Protein AF-A0A2R6Q1J1-F1 (afdb_monomer_lite)

Structure (mmCIF, N/CA/C/O backbone):
data_AF-A0A2R6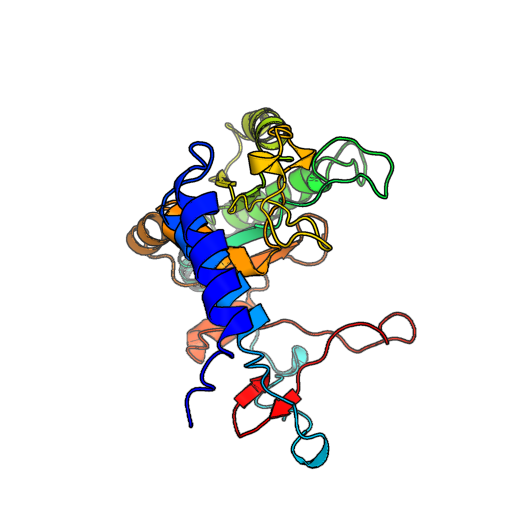Q1J1-F1
#
_entry.id   AF-A0A2R6Q1J1-F1
#
loop_
_atom_site.group_PDB
_atom_site.id
_atom_site.type_symbol
_atom_site.label_atom_id
_atom_site.label_alt_id
_atom_site.label_comp_id
_atom_site.label_asym_id
_atom_site.label_entity_id
_atom_site.label_seq_id
_atom_site.pdbx_PDB_ins_code
_atom_site.Cartn_x
_atom_site.Cartn_y
_atom_site.Cartn_z
_atom_site.occupancy
_atom_site.B_iso_or_equiv
_atom_site.auth_seq_id
_atom_site.auth_comp_id
_atom_site.auth_asym_id
_atom_site.auth_atom_id
_atom_site.pdbx_PDB_model_num
ATOM 1 N N . MET A 1 1 ? 30.140 1.312 6.174 1.00 36.66 1 MET A N 1
ATOM 2 C CA . MET A 1 1 ? 29.688 0.625 4.949 1.00 36.66 1 MET A CA 1
ATOM 3 C C . MET A 1 1 ? 30.436 1.242 3.788 1.00 36.66 1 MET A C 1
ATOM 5 O O . MET A 1 1 ? 30.362 2.454 3.634 1.00 36.66 1 MET A O 1
ATOM 9 N N . ALA A 1 2 ? 31.238 0.459 3.068 1.00 32.59 2 ALA A N 1
ATOM 10 C CA . ALA A 1 2 ? 31.857 0.932 1.836 1.00 32.59 2 ALA A CA 1
ATOM 11 C C . ALA A 1 2 ? 30.749 1.032 0.781 1.00 32.59 2 ALA A C 1
ATOM 13 O O . ALA A 1 2 ? 30.069 0.037 0.546 1.00 32.59 2 ALA A O 1
ATOM 14 N N . ALA A 1 3 ? 30.525 2.222 0.220 1.00 39.16 3 ALA A N 1
ATOM 15 C CA . ALA A 1 3 ? 29.616 2.392 -0.908 1.00 39.16 3 ALA A CA 1
ATOM 16 C C . ALA A 1 3 ? 30.144 1.533 -2.062 1.00 39.16 3 ALA A C 1
ATOM 18 O O . ALA A 1 3 ? 31.282 1.733 -2.502 1.00 39.16 3 ALA A O 1
ATOM 19 N N . ALA A 1 4 ? 29.362 0.549 -2.505 1.00 51.81 4 ALA A N 1
ATOM 20 C CA . ALA A 1 4 ? 29.745 -0.256 -3.652 1.00 51.81 4 ALA A CA 1
ATOM 21 C C . ALA A 1 4 ? 29.787 0.673 -4.870 1.00 51.81 4 ALA A C 1
ATOM 23 O O . ALA A 1 4 ? 28.796 1.300 -5.242 1.00 51.81 4 ALA A O 1
ATOM 24 N N . THR A 1 5 ? 30.972 0.836 -5.447 1.00 63.78 5 THR A N 1
ATOM 25 C CA . THR A 1 5 ? 31.167 1.696 -6.612 1.00 63.78 5 THR A CA 1
ATOM 26 C C . THR A 1 5 ? 30.608 0.955 -7.824 1.00 63.78 5 THR A C 1
ATOM 28 O O . THR A 1 5 ? 31.035 -0.166 -8.099 1.00 63.78 5 THR A O 1
ATOM 31 N N . LEU A 1 6 ? 29.629 1.547 -8.518 1.00 71.94 6 LEU A N 1
ATOM 32 C CA . LEU A 1 6 ? 29.079 0.994 -9.761 1.00 71.94 6 LEU A CA 1
ATOM 33 C C . LEU A 1 6 ? 30.220 0.639 -10.725 1.00 71.94 6 LEU A C 1
ATOM 35 O O . LEU A 1 6 ? 31.181 1.402 -10.864 1.00 71.94 6 LEU A O 1
ATOM 39 N N . SER A 1 7 ? 30.101 -0.492 -11.426 1.00 81.75 7 SER A N 1
ATOM 40 C CA . SER A 1 7 ? 31.034 -0.814 -12.508 1.00 81.75 7 SER A CA 1
ATOM 41 C C . SER A 1 7 ? 30.988 0.285 -13.580 1.00 81.75 7 SER A C 1
ATOM 43 O O . SER A 1 7 ? 29.980 0.986 -13.729 1.00 81.75 7 SER A O 1
ATOM 45 N N . THR A 1 8 ? 32.061 0.456 -14.356 1.00 80.69 8 THR A N 1
ATOM 46 C CA . THR A 1 8 ? 32.081 1.440 -15.454 1.00 80.69 8 THR A CA 1
ATOM 47 C C . THR A 1 8 ? 30.940 1.182 -16.443 1.00 80.69 8 THR A C 1
ATOM 49 O O . THR A 1 8 ? 30.232 2.108 -16.832 1.00 80.69 8 THR A O 1
ATOM 52 N N . THR A 1 9 ? 30.683 -0.089 -16.766 1.00 85.06 9 THR A N 1
ATOM 53 C CA . THR A 1 9 ? 29.590 -0.508 -17.652 1.00 85.06 9 THR A CA 1
ATOM 54 C C . THR A 1 9 ? 28.211 -0.179 -17.079 1.00 85.06 9 THR A C 1
ATOM 56 O O . THR A 1 9 ? 27.341 0.299 -17.806 1.00 85.06 9 THR A O 1
ATOM 59 N N . ASP A 1 10 ? 27.985 -0.398 -15.784 1.00 87.56 10 ASP A N 1
ATOM 60 C CA . ASP A 1 10 ? 26.683 -0.115 -15.169 1.00 87.56 10 ASP A CA 1
ATOM 61 C C . ASP A 1 10 ? 26.467 1.382 -14.926 1.00 87.56 10 ASP A C 1
ATOM 63 O O . ASP A 1 10 ? 25.344 1.869 -15.045 1.00 87.56 10 ASP A O 1
ATOM 67 N N . SER A 1 11 ? 27.543 2.138 -14.701 1.00 87.94 11 SER A N 1
ATOM 68 C CA . SER A 1 11 ? 27.508 3.604 -14.672 1.00 87.94 11 SER A CA 1
ATOM 69 C C . SER A 1 11 ? 27.088 4.182 -16.028 1.00 87.94 11 SER A C 1
ATOM 71 O O . SER A 1 11 ? 26.246 5.079 -16.093 1.00 87.94 11 SER A O 1
ATOM 73 N N . GLU A 1 12 ? 27.611 3.634 -17.131 1.00 89.88 12 GLU A N 1
ATOM 74 C CA . GLU A 1 12 ? 27.193 4.016 -18.484 1.00 89.88 12 GLU A CA 1
ATOM 75 C C . GLU A 1 12 ? 25.729 3.659 -18.764 1.00 89.88 12 GLU A C 1
ATOM 77 O O . GLU A 1 12 ? 24.994 4.481 -19.320 1.00 89.88 12 GLU A O 1
ATOM 82 N N . LYS A 1 13 ? 25.280 2.459 -18.366 1.00 90.75 13 LYS A N 1
ATOM 83 C CA . LYS A 1 13 ? 23.865 2.062 -18.476 1.00 90.75 13 LYS A CA 1
ATOM 84 C C . LYS A 1 13 ? 22.960 3.021 -17.709 1.00 90.75 13 LYS A C 1
ATOM 86 O O . LYS A 1 13 ? 21.945 3.453 -18.249 1.00 90.75 13 LYS A O 1
ATOM 91 N N . LEU A 1 14 ? 23.333 3.381 -16.480 1.00 92.69 14 LEU A N 1
ATOM 92 C CA . LEU A 1 14 ? 22.557 4.291 -15.643 1.00 92.69 14 LEU A CA 1
ATOM 93 C C . LEU A 1 14 ? 22.477 5.699 -16.250 1.00 92.69 14 LEU A C 1
ATOM 95 O O . LEU A 1 14 ? 21.396 6.279 -16.284 1.00 92.69 14 LEU A O 1
ATOM 99 N N . SER A 1 15 ? 23.578 6.224 -16.792 1.00 93.19 15 SER A N 1
ATOM 100 C CA . SER A 1 15 ? 23.602 7.532 -17.468 1.00 93.19 15 SER A CA 1
ATOM 101 C C . SER A 1 15 ? 22.713 7.563 -18.723 1.00 93.19 15 SER A C 1
ATOM 103 O O . SER A 1 15 ? 21.911 8.485 -18.924 1.00 93.19 15 SER A O 1
ATOM 105 N N . LYS A 1 16 ? 22.774 6.504 -19.544 1.00 93.50 16 LYS A N 1
ATOM 106 C CA . LYS A 1 16 ? 21.885 6.340 -20.708 1.00 93.50 16 LYS A CA 1
ATOM 107 C C . LYS A 1 16 ? 20.421 6.245 -20.283 1.00 93.50 16 LYS A C 1
ATOM 109 O O . LYS A 1 16 ? 19.567 6.896 -20.883 1.00 93.50 16 LYS A O 1
ATOM 114 N N . LEU A 1 17 ? 20.137 5.483 -19.227 1.00 94.81 17 LEU A N 1
ATOM 115 C CA . LEU A 1 17 ? 18.796 5.345 -18.672 1.00 94.81 17 LEU A CA 1
ATOM 116 C C . LEU A 1 17 ? 18.251 6.684 -18.162 1.00 94.81 17 LEU A C 1
ATOM 118 O O . LEU A 1 17 ? 17.122 7.034 -18.486 1.00 94.81 17 LEU A O 1
ATOM 122 N N . GLN A 1 18 ? 19.045 7.444 -17.405 1.00 95.12 18 GLN A N 1
ATOM 123 C CA . GLN A 1 18 ? 18.672 8.774 -16.912 1.00 95.12 18 GLN A CA 1
ATOM 124 C C . GLN A 1 18 ? 18.294 9.707 -18.063 1.00 95.12 18 GLN A C 1
ATOM 126 O O . GLN A 1 18 ? 17.248 10.353 -18.015 1.00 95.12 18 GLN A O 1
ATOM 131 N N . SER A 1 19 ? 19.102 9.714 -19.124 1.00 95.06 19 SER A N 1
ATOM 132 C CA . SER A 1 19 ? 18.839 10.510 -20.326 1.00 95.06 19 SER A CA 1
ATOM 133 C C . SER A 1 19 ? 17.540 10.084 -21.024 1.00 95.06 19 SER A C 1
ATOM 135 O O . SER A 1 19 ? 16.737 10.932 -21.408 1.00 95.06 19 SER A O 1
ATOM 137 N N . ALA A 1 20 ? 17.291 8.776 -21.144 1.00 94.75 20 ALA A N 1
ATOM 138 C CA . ALA A 1 20 ? 16.068 8.246 -21.747 1.00 94.75 20 ALA A CA 1
ATOM 139 C C . ALA A 1 20 ? 14.814 8.583 -20.918 1.00 94.75 20 ALA A C 1
ATOM 141 O O . ALA A 1 20 ? 13.805 9.030 -21.461 1.00 94.75 20 ALA A O 1
ATOM 142 N N . VAL A 1 21 ? 14.890 8.414 -19.595 1.00 95.69 21 VAL A N 1
ATOM 143 C CA . VAL A 1 21 ? 13.793 8.685 -18.652 1.00 95.69 21 VAL A CA 1
ATOM 144 C C . VAL A 1 21 ? 13.479 10.180 -18.568 1.00 95.69 21 VAL A C 1
ATOM 146 O O . VAL A 1 21 ? 12.311 10.548 -18.454 1.00 95.69 21 VAL A O 1
ATOM 149 N N . ALA A 1 22 ? 14.484 11.054 -18.688 1.00 94.75 22 ALA A N 1
ATOM 150 C CA . ALA A 1 22 ? 14.277 12.502 -18.733 1.00 94.75 22 ALA A CA 1
ATOM 151 C C . ALA A 1 22 ? 13.348 12.922 -19.887 1.00 94.75 22 ALA A C 1
ATOM 153 O O . ALA A 1 22 ? 12.532 13.831 -19.712 1.00 94.75 22 ALA A O 1
ATOM 154 N N . GLY A 1 23 ? 13.425 12.216 -21.022 1.00 93.62 23 GLY A N 1
ATOM 155 C CA . GLY A 1 23 ? 12.585 12.436 -22.201 1.00 93.62 23 GLY A CA 1
ATOM 156 C C . GLY A 1 23 ? 11.146 11.911 -22.096 1.00 93.62 23 GLY A C 1
ATOM 157 O O . GLY A 1 23 ? 10.343 12.192 -22.983 1.00 93.62 23 GLY A O 1
ATOM 158 N N . LEU A 1 24 ? 10.788 11.168 -21.041 1.00 94.12 24 LEU A N 1
ATOM 159 C CA . LEU A 1 24 ? 9.429 10.652 -20.846 1.00 94.12 24 LEU A CA 1
ATOM 160 C C . LEU A 1 24 ? 8.530 11.728 -20.222 1.00 94.12 24 LEU A C 1
ATOM 162 O O . LEU A 1 24 ? 8.605 11.998 -19.025 1.00 94.12 24 LEU A O 1
ATOM 166 N N . SER A 1 25 ? 7.664 12.344 -21.027 1.00 93.38 25 SER A N 1
ATOM 167 C CA . SER A 1 25 ? 6.737 13.397 -20.582 1.00 93.38 25 SER A CA 1
ATOM 168 C C . SER A 1 25 ? 5.488 12.872 -19.864 1.00 93.38 25 SER A C 1
ATOM 170 O O . SER A 1 25 ? 4.767 13.650 -19.249 1.00 93.38 25 SER A O 1
ATOM 172 N N . GLN A 1 26 ? 5.225 11.564 -19.928 1.00 93.38 26 GLN A N 1
ATOM 173 C CA . GLN A 1 26 ? 4.046 10.919 -19.338 1.00 93.38 26 GLN A CA 1
ATOM 174 C C . GLN A 1 26 ? 4.157 10.693 -17.825 1.00 93.38 26 GLN A C 1
ATOM 176 O O . GLN A 1 26 ? 3.173 10.298 -17.205 1.00 93.38 26 GLN A O 1
ATOM 181 N N . ILE A 1 27 ? 5.344 10.893 -17.248 1.00 94.94 27 ILE A N 1
ATOM 182 C CA . ILE A 1 27 ? 5.623 10.683 -15.827 1.00 94.94 27 ILE A CA 1
ATOM 183 C C . ILE A 1 27 ? 6.204 11.952 -15.206 1.00 94.94 27 ILE A C 1
ATOM 185 O O . ILE A 1 27 ? 6.935 12.710 -15.848 1.00 94.94 27 ILE A O 1
ATOM 189 N N . SER A 1 28 ? 5.873 12.175 -13.942 1.00 95.50 28 SER A N 1
ATOM 190 C CA . SER A 1 28 ? 6.350 13.294 -13.134 1.00 95.50 28 SER A CA 1
ATOM 191 C C . SER A 1 28 ? 7.839 13.182 -12.801 1.00 95.50 28 SER A C 1
ATOM 193 O O . SER A 1 28 ? 8.434 12.104 -12.839 1.00 95.50 28 SER A O 1
ATOM 195 N N . ASP A 1 29 ? 8.450 14.292 -12.386 1.00 96.00 29 ASP A N 1
ATOM 196 C CA . ASP A 1 29 ? 9.860 14.299 -11.973 1.00 96.00 29 ASP A CA 1
ATOM 197 C C . ASP A 1 29 ? 10.122 13.431 -10.731 1.00 96.00 29 ASP A C 1
ATOM 199 O O . ASP A 1 29 ? 11.191 12.825 -10.603 1.00 96.00 29 ASP A O 1
ATOM 203 N N . ASN A 1 30 ? 9.121 13.290 -9.855 1.00 95.25 30 ASN A N 1
ATOM 204 C CA . ASN A 1 30 ? 9.166 12.364 -8.724 1.00 95.25 30 ASN A CA 1
ATOM 205 C C . ASN A 1 30 ? 9.224 10.905 -9.197 1.00 95.25 30 ASN A C 1
ATOM 207 O O . ASN A 1 30 ? 10.016 10.120 -8.676 1.00 95.25 30 ASN A O 1
ATOM 211 N N . GLU A 1 31 ? 8.426 10.542 -10.204 1.00 96.88 31 GLU A N 1
ATOM 212 C CA . GLU A 1 31 ? 8.424 9.192 -10.777 1.00 96.88 31 GLU A CA 1
ATOM 213 C C . GLU A 1 31 ? 9.719 8.895 -11.533 1.00 96.88 31 GLU A C 1
ATOM 215 O O . GLU A 1 31 ? 10.295 7.824 -11.348 1.00 96.88 31 GLU A O 1
ATOM 220 N N . LYS A 1 32 ? 10.233 9.860 -12.311 1.00 97.31 32 LYS A N 1
ATOM 221 C CA . LYS A 1 32 ? 11.542 9.754 -12.976 1.00 97.31 32 LYS A CA 1
ATOM 222 C C . LYS A 1 32 ? 12.650 9.479 -11.963 1.00 97.31 32 LYS A C 1
ATOM 224 O O . LYS A 1 32 ? 13.418 8.531 -12.124 1.00 97.31 32 LYS A O 1
ATOM 229 N N . SER A 1 33 ? 12.699 10.277 -10.898 1.00 96.06 33 SER A N 1
ATOM 230 C CA . SER A 1 33 ? 13.710 10.158 -9.843 1.00 96.06 33 SER A CA 1
ATOM 231 C C . SER A 1 33 ? 13.589 8.832 -9.091 1.00 96.06 33 SER A C 1
ATOM 233 O O . SER A 1 33 ? 14.585 8.139 -8.886 1.00 96.06 33 SER A O 1
ATOM 235 N N . GLY A 1 34 ? 12.369 8.438 -8.716 1.00 95.88 34 GLY A N 1
ATOM 236 C CA . GLY A 1 34 ? 12.112 7.175 -8.025 1.00 95.88 34 GLY A CA 1
ATOM 237 C C . GLY A 1 34 ? 12.492 5.952 -8.863 1.00 95.88 34 GLY A C 1
ATOM 238 O O . GLY A 1 34 ? 13.155 5.043 -8.359 1.00 95.88 34 GLY A O 1
ATOM 239 N N . PHE A 1 35 ? 12.167 5.965 -10.158 1.00 97.06 35 PHE A N 1
ATOM 240 C CA . PHE A 1 35 ? 12.529 4.897 -11.084 1.00 97.06 35 PHE A CA 1
ATOM 241 C C . PHE A 1 35 ? 14.046 4.788 -11.277 1.00 97.06 35 PHE A C 1
ATOM 243 O O . PHE A 1 35 ? 14.604 3.699 -11.147 1.00 97.06 35 PHE A O 1
ATOM 250 N N . VAL A 1 36 ? 14.737 5.908 -11.516 1.00 96.25 36 VAL A N 1
ATOM 251 C CA . VAL A 1 36 ? 16.205 5.926 -11.639 1.00 96.25 36 VAL A CA 1
ATOM 252 C C . VAL A 1 36 ? 16.866 5.414 -10.359 1.00 96.25 36 VAL A C 1
ATOM 254 O O . VAL A 1 36 ? 17.783 4.601 -10.439 1.00 96.25 36 VAL A O 1
ATOM 257 N N . ASN A 1 37 ? 16.379 5.813 -9.181 1.00 94.12 37 ASN A N 1
ATOM 258 C CA . ASN A 1 37 ? 16.896 5.325 -7.900 1.00 94.12 37 ASN A CA 1
ATOM 259 C C . ASN A 1 37 ? 16.686 3.815 -7.725 1.00 94.12 37 ASN A C 1
ATOM 261 O O . ASN A 1 37 ? 17.576 3.113 -7.241 1.00 94.12 37 ASN A O 1
ATOM 265 N N . LEU A 1 38 ? 15.525 3.292 -8.133 1.00 94.31 38 LEU A N 1
ATOM 266 C CA . LEU A 1 38 ? 15.251 1.857 -8.108 1.00 94.31 38 LEU A CA 1
ATOM 267 C C . LEU A 1 38 ? 16.235 1.092 -9.000 1.00 94.31 38 LEU A C 1
ATOM 269 O O . LEU A 1 38 ? 16.840 0.121 -8.546 1.00 94.31 38 LEU A O 1
ATOM 273 N N . VAL A 1 39 ? 16.436 1.553 -10.235 1.00 94.19 39 VAL A N 1
ATOM 274 C CA . VAL A 1 39 ? 17.343 0.897 -11.183 1.00 94.19 39 VAL A CA 1
ATOM 275 C C . VAL A 1 39 ? 18.807 1.057 -10.771 1.00 94.19 39 VAL A C 1
ATOM 277 O O . VAL A 1 39 ? 19.588 0.122 -10.918 1.00 94.19 39 VAL A O 1
ATOM 280 N N . SER A 1 40 ? 19.180 2.188 -10.170 1.00 92.75 40 SER A N 1
ATOM 281 C CA . SER A 1 40 ? 20.515 2.387 -9.602 1.00 92.75 40 SER A CA 1
ATOM 282 C C . SER A 1 40 ? 20.824 1.361 -8.512 1.00 92.75 40 SER A C 1
ATOM 284 O O . SER A 1 40 ? 21.921 0.814 -8.510 1.00 92.75 40 SER A O 1
ATOM 286 N N . ARG A 1 41 ? 19.872 1.067 -7.612 1.00 91.12 41 ARG A N 1
ATOM 287 C CA . ARG A 1 41 ? 20.041 0.022 -6.583 1.00 91.12 41 ARG A CA 1
ATOM 288 C C . ARG A 1 41 ? 20.083 -1.385 -7.173 1.00 91.12 41 ARG A C 1
ATOM 290 O O . ARG A 1 41 ? 20.811 -2.237 -6.680 1.00 91.12 41 ARG A O 1
ATOM 297 N N . TYR A 1 42 ? 19.310 -1.626 -8.231 1.00 91.19 42 TYR A N 1
ATOM 298 C CA . TYR A 1 42 ? 19.368 -2.886 -8.970 1.00 91.19 42 TYR A CA 1
ATOM 299 C C . TYR A 1 42 ? 20.756 -3.110 -9.591 1.00 91.19 42 TYR A C 1
ATOM 301 O O . TYR A 1 42 ? 21.315 -4.194 -9.459 1.00 91.19 42 TYR A O 1
ATOM 309 N N . LEU A 1 43 ? 21.328 -2.078 -10.221 1.00 90.81 43 LEU A N 1
ATOM 310 C CA . LEU A 1 43 ? 22.647 -2.138 -10.855 1.00 90.81 43 LEU A CA 1
ATOM 311 C C . LEU A 1 43 ? 23.804 -2.163 -9.854 1.00 90.81 43 LEU A C 1
ATOM 313 O O . LEU A 1 43 ? 24.794 -2.843 -10.100 1.00 90.81 43 LEU A O 1
ATOM 317 N N . SER A 1 44 ? 23.704 -1.431 -8.739 1.00 86.50 44 SER A N 1
ATOM 318 C CA . SER A 1 44 ? 24.763 -1.423 -7.724 1.00 86.50 44 SER A CA 1
ATOM 319 C C . SER A 1 44 ? 24.926 -2.780 -7.049 1.00 86.50 44 SER A C 1
ATOM 321 O O . SER A 1 44 ? 25.975 -3.048 -6.468 1.00 86.50 44 SER A O 1
ATOM 323 N N . GLY A 1 45 ? 23.893 -3.628 -7.103 1.00 74.06 45 GLY A N 1
ATOM 324 C CA . GLY A 1 45 ? 23.902 -4.910 -6.417 1.00 74.06 45 GLY A CA 1
ATOM 325 C C . GLY A 1 45 ? 24.034 -4.753 -4.904 1.00 74.06 45 GLY A C 1
ATOM 326 O O . GLY A 1 45 ? 24.447 -5.705 -4.248 1.00 74.06 45 GLY A O 1
ATOM 327 N N . GLU A 1 46 ? 23.687 -3.582 -4.340 1.00 64.56 46 GLU A N 1
ATOM 328 C CA . GLU A 1 46 ? 23.568 -3.358 -2.893 1.00 64.56 46 GLU A CA 1
ATOM 329 C C . GLU A 1 46 ? 22.352 -4.129 -2.353 1.00 64.56 46 GLU A C 1
ATOM 331 O O . GLU A 1 46 ? 21.374 -3.575 -1.852 1.00 64.56 46 GLU A O 1
ATOM 336 N N . ALA A 1 47 ? 22.391 -5.449 -2.493 1.00 63.81 47 ALA A N 1
ATOM 337 C CA . ALA A 1 47 ? 21.552 -6.347 -1.747 1.00 63.81 47 ALA A CA 1
ATOM 338 C C . ALA A 1 47 ? 22.169 -6.472 -0.356 1.00 63.81 47 ALA A C 1
ATOM 340 O O . ALA A 1 47 ? 23.353 -6.784 -0.200 1.00 63.81 47 ALA A O 1
ATOM 341 N N . GLN A 1 48 ? 21.353 -6.273 0.675 1.00 68.25 48 GLN A N 1
ATOM 342 C CA . GLN A 1 48 ? 21.686 -6.830 1.973 1.00 68.25 48 GLN A CA 1
ATOM 343 C C . GLN A 1 48 ? 21.688 -8.352 1.809 1.00 68.25 48 GLN A C 1
ATOM 345 O O . GLN A 1 48 ? 20.640 -8.994 1.789 1.00 68.25 48 GLN A O 1
ATOM 350 N N . HIS A 1 49 ? 22.873 -8.928 1.620 1.00 82.00 49 HIS A N 1
ATOM 351 C CA . HIS A 1 49 ? 23.030 -10.369 1.658 1.00 82.00 49 HIS A CA 1
ATOM 352 C C . HIS A 1 49 ? 22.796 -10.818 3.097 1.00 82.00 49 HIS A C 1
ATOM 354 O O . HIS A 1 49 ? 23.544 -10.460 4.008 1.00 82.00 49 HIS A O 1
ATOM 360 N N . VAL A 1 50 ? 21.714 -11.564 3.295 1.00 86.06 50 VAL A N 1
ATOM 361 C CA . VAL A 1 50 ? 21.368 -12.126 4.596 1.00 86.06 50 VAL A CA 1
ATOM 362 C C . VAL A 1 50 ? 22.324 -13.283 4.876 1.00 86.06 50 VAL A C 1
ATOM 364 O O . VAL A 1 50 ? 22.297 -14.305 4.191 1.00 86.06 50 VAL A O 1
ATOM 367 N N . ASP A 1 51 ? 23.181 -13.119 5.880 1.00 90.75 51 ASP A N 1
ATOM 368 C CA . ASP A 1 51 ? 24.005 -14.197 6.415 1.00 90.75 51 ASP A CA 1
ATOM 369 C C . ASP A 1 51 ? 23.117 -15.136 7.231 1.00 90.75 51 ASP A C 1
ATOM 371 O O . ASP A 1 51 ? 22.645 -14.792 8.317 1.00 90.75 51 ASP A O 1
ATOM 375 N N . TRP A 1 52 ? 22.895 -16.337 6.702 1.00 92.50 52 TRP A N 1
ATOM 376 C CA . TRP A 1 52 ? 22.016 -17.334 7.303 1.00 92.50 52 TRP A CA 1
ATOM 377 C C . TRP A 1 52 ? 22.329 -17.600 8.782 1.00 92.50 52 TRP A C 1
ATOM 379 O O . TRP A 1 52 ? 21.417 -17.783 9.586 1.00 92.50 52 TRP A O 1
ATOM 389 N N . ASN A 1 53 ? 23.607 -17.554 9.169 1.00 95.06 53 ASN A N 1
ATOM 390 C CA . ASN A 1 53 ? 24.035 -17.858 10.535 1.00 95.06 53 ASN A CA 1
ATOM 391 C C . ASN A 1 53 ? 23.671 -16.762 11.547 1.00 95.06 53 ASN A C 1
ATOM 393 O O . ASN A 1 53 ? 23.706 -17.003 12.753 1.00 95.06 53 ASN A O 1
ATOM 397 N N . LYS A 1 54 ? 23.332 -15.558 11.075 1.00 93.88 54 LYS A N 1
ATOM 398 C CA . LYS A 1 54 ? 22.908 -14.433 11.921 1.00 93.88 54 LYS A CA 1
ATOM 399 C C . LYS A 1 54 ? 21.392 -14.352 12.101 1.00 93.88 54 LYS A C 1
ATOM 401 O O . LYS A 1 54 ? 20.929 -13.512 12.872 1.00 93.88 54 LYS A O 1
ATOM 406 N N . ILE A 1 55 ? 20.624 -15.183 11.395 1.00 94.12 55 ILE A N 1
ATOM 407 C CA . ILE A 1 55 ? 19.164 -15.199 11.487 1.00 94.12 55 ILE A CA 1
ATOM 408 C C . ILE A 1 55 ? 18.747 -15.750 12.851 1.00 94.12 55 ILE A C 1
ATOM 410 O O . ILE A 1 55 ? 19.185 -16.820 13.272 1.00 94.12 55 ILE A O 1
ATOM 414 N N . GLN A 1 56 ? 17.855 -15.031 13.528 1.00 94.62 56 GLN A N 1
ATOM 415 C CA . GLN A 1 56 ? 17.264 -15.457 14.791 1.00 94.62 56 GLN A CA 1
ATOM 416 C C . GLN A 1 56 ? 15.738 -15.390 14.724 1.00 94.62 56 GLN A C 1
ATOM 418 O O . GLN A 1 56 ? 15.160 -14.563 14.017 1.00 94.62 56 GLN A O 1
ATOM 423 N N . THR A 1 57 ? 15.075 -16.257 15.491 1.00 94.00 57 THR A N 1
ATOM 424 C CA . THR A 1 57 ? 13.620 -16.172 15.671 1.00 94.00 57 THR A CA 1
ATOM 425 C C . THR A 1 57 ? 13.294 -14.923 16.498 1.00 94.00 57 THR A C 1
ATOM 427 O O . THR A 1 57 ? 13.923 -14.717 17.542 1.00 94.00 57 THR A O 1
ATOM 430 N N . PRO A 1 58 ? 12.351 -14.068 16.061 1.00 93.75 58 PRO A N 1
ATOM 431 C CA . PRO A 1 58 ? 11.892 -12.946 16.867 1.00 93.75 58 PRO A CA 1
ATOM 432 C C . PRO A 1 58 ? 11.345 -13.408 18.217 1.00 93.75 58 PRO A C 1
ATOM 434 O O . PRO A 1 58 ? 10.719 -14.457 18.320 1.00 93.75 58 PRO A O 1
ATOM 437 N N . THR A 1 59 ? 11.577 -12.617 19.260 1.00 93.69 59 THR A N 1
ATOM 438 C CA . THR A 1 59 ? 11.009 -12.900 20.588 1.00 93.69 59 THR A CA 1
ATOM 439 C C . THR A 1 59 ? 9.541 -12.481 20.657 1.00 93.69 59 THR A C 1
ATOM 441 O O . THR A 1 59 ? 9.123 -11.600 19.907 1.00 93.69 59 THR A O 1
ATOM 444 N N . ASP A 1 60 ? 8.803 -12.981 21.647 1.00 92.38 60 ASP A N 1
ATOM 445 C CA . ASP A 1 60 ? 7.411 -12.579 21.925 1.00 92.38 60 ASP A CA 1
ATOM 446 C C . ASP A 1 60 ? 7.255 -11.097 22.317 1.00 92.38 60 ASP A C 1
ATOM 448 O O . ASP A 1 60 ? 6.148 -10.580 22.419 1.00 92.38 60 ASP A O 1
ATOM 452 N N . LYS A 1 61 ? 8.362 -10.379 22.549 1.00 89.69 61 LYS A N 1
ATOM 453 C CA . LYS A 1 61 ? 8.357 -8.916 22.729 1.00 89.69 61 LYS A CA 1
ATOM 454 C C . LYS A 1 61 ? 8.373 -8.160 21.402 1.00 89.69 61 LYS A C 1
ATOM 456 O O . LYS A 1 61 ? 8.044 -6.981 21.365 1.00 89.69 61 LYS A O 1
ATOM 461 N N . VAL A 1 62 ? 8.833 -8.824 20.348 1.00 91.44 62 VAL A N 1
ATOM 462 C CA . VAL A 1 62 ? 9.004 -8.281 19.001 1.00 91.44 62 VAL A CA 1
ATOM 463 C C . VAL A 1 62 ? 7.830 -8.703 18.123 1.00 91.44 62 VAL A C 1
ATOM 465 O O . VAL A 1 62 ? 7.198 -7.860 17.498 1.00 91.44 62 VAL A O 1
ATOM 468 N N . VAL A 1 63 ? 7.511 -9.999 18.118 1.00 94.88 63 VAL A N 1
ATOM 469 C CA . VAL A 1 63 ? 6.300 -10.551 17.506 1.00 94.88 63 VAL A CA 1
ATOM 470 C C . VAL A 1 63 ? 5.349 -10.892 18.643 1.00 94.88 63 VAL A C 1
ATOM 472 O O . VAL A 1 63 ? 5.385 -11.982 19.203 1.00 94.88 63 VAL A O 1
ATOM 475 N N . VAL A 1 64 ? 4.557 -9.900 19.040 1.00 96.50 64 VAL A N 1
ATOM 476 C CA . VAL A 1 64 ? 3.698 -9.985 20.224 1.00 96.50 64 VAL A CA 1
ATOM 477 C C . VAL A 1 64 ? 2.485 -10.877 19.937 1.00 96.50 64 VAL A C 1
ATOM 479 O O . VAL A 1 64 ? 1.736 -10.582 19.002 1.00 96.50 64 VAL A O 1
ATOM 482 N N . PRO A 1 65 ? 2.234 -11.938 20.730 1.00 97.25 65 PRO A N 1
ATOM 483 C CA . PRO A 1 65 ? 1.040 -12.761 20.570 1.00 97.25 65 PRO A CA 1
ATOM 484 C C . PRO A 1 65 ? -0.239 -11.947 20.784 1.00 97.25 65 PRO A C 1
ATOM 486 O O . PRO A 1 65 ? -0.381 -11.271 21.805 1.00 97.25 65 PRO A O 1
ATOM 489 N N . TYR A 1 66 ? -1.202 -12.052 19.867 1.00 97.06 66 TYR A N 1
ATOM 490 C CA . TYR A 1 66 ? -2.449 -11.277 19.913 1.00 97.06 66 TYR A CA 1
ATOM 491 C C . TYR A 1 66 ? -3.244 -11.453 21.223 1.00 97.06 66 TYR A C 1
ATOM 493 O O . TYR A 1 66 ? -3.796 -10.493 21.771 1.00 97.06 66 TYR A O 1
ATOM 501 N N . ASP A 1 67 ? -3.260 -12.668 21.768 1.00 95.81 67 ASP A N 1
ATOM 502 C CA . ASP A 1 67 ? -3.977 -12.990 23.007 1.00 95.81 67 ASP A CA 1
ATOM 503 C C . ASP A 1 67 ? -3.376 -12.295 24.236 1.00 95.81 67 ASP A C 1
ATOM 505 O O . ASP A 1 67 ? -4.073 -12.074 25.223 1.00 95.81 67 ASP A O 1
ATOM 509 N N . SER A 1 68 ? -2.107 -11.878 24.158 1.00 95.62 68 SER A N 1
ATOM 510 C CA . SER A 1 68 ? -1.433 -11.117 25.216 1.00 95.62 68 SER A CA 1
ATOM 511 C C . SER A 1 68 ? -1.735 -9.614 25.176 1.00 95.62 68 SER A C 1
ATOM 513 O O . SER A 1 68 ? -1.402 -8.888 26.117 1.00 95.62 68 SER A O 1
ATOM 515 N N . LEU A 1 69 ? -2.371 -9.122 24.105 1.00 95.81 69 LEU A N 1
ATOM 516 C CA . LEU A 1 69 ? -2.714 -7.711 23.971 1.00 95.81 69 LEU A CA 1
ATOM 517 C C . LEU A 1 69 ? -3.816 -7.327 24.957 1.00 95.81 69 LEU A C 1
ATOM 519 O O . LEU A 1 69 ? -4.815 -8.036 25.113 1.00 95.81 69 LEU A O 1
ATOM 523 N N . ALA A 1 70 ? -3.657 -6.147 25.561 1.00 93.25 70 ALA A N 1
ATOM 524 C CA . ALA A 1 70 ? -4.671 -5.558 26.421 1.00 93.25 70 ALA A CA 1
ATOM 525 C C . ALA A 1 70 ? -6.025 -5.463 25.687 1.00 93.25 70 ALA A C 1
ATOM 527 O O . ALA A 1 70 ? -6.055 -5.258 24.467 1.00 93.25 70 ALA A O 1
ATOM 528 N N . PRO A 1 71 ? -7.151 -5.605 26.405 1.00 90.88 71 PRO A N 1
ATOM 529 C CA . PRO A 1 71 ? -8.468 -5.455 25.807 1.00 90.88 71 PRO A CA 1
ATOM 530 C C . PRO A 1 71 ? -8.678 -4.040 25.246 1.00 90.88 71 PRO A C 1
ATOM 532 O O . PRO A 1 71 ? -7.942 -3.093 25.543 1.00 90.88 71 PRO A O 1
ATOM 535 N N . THR A 1 72 ? -9.702 -3.913 24.403 1.00 87.38 72 THR A N 1
ATOM 536 C CA . THR A 1 72 ? -10.181 -2.613 23.919 1.00 87.38 72 THR A CA 1
ATOM 537 C C . THR A 1 72 ? -10.622 -1.751 25.108 1.00 87.38 72 THR A C 1
ATOM 539 O O . THR A 1 72 ? -11.180 -2.311 26.053 1.00 87.38 72 THR A O 1
ATOM 542 N N . PRO A 1 73 ? -10.397 -0.423 25.085 1.00 86.06 73 PRO A N 1
ATOM 543 C CA . PRO A 1 73 ? -10.921 0.462 26.121 1.00 86.06 73 PRO A CA 1
ATOM 544 C C . PRO A 1 73 ? -12.431 0.286 26.311 1.00 86.06 73 PRO A C 1
ATOM 546 O O . PRO A 1 73 ? -13.181 0.253 25.335 1.00 86.06 73 PRO A O 1
ATOM 549 N N . GLU A 1 74 ? -12.876 0.177 27.563 1.00 85.62 74 GLU A N 1
ATOM 550 C CA . GLU A 1 74 ? -14.302 0.038 27.889 1.00 85.62 74 GLU A CA 1
ATOM 551 C C . GLU A 1 74 ? -15.071 1.339 27.631 1.00 85.62 74 GLU A C 1
ATOM 553 O O . GLU A 1 74 ? -16.244 1.298 27.262 1.00 85.62 74 GLU A O 1
ATOM 558 N N . ASP A 1 75 ? -14.403 2.490 27.777 1.00 90.31 75 ASP A N 1
ATOM 559 C CA . ASP A 1 75 ? -14.985 3.805 27.523 1.00 90.31 75 ASP A CA 1
ATOM 560 C C . ASP A 1 75 ? -15.101 4.079 26.005 1.00 90.31 75 ASP A C 1
ATOM 562 O O . ASP A 1 75 ? -14.086 4.165 25.292 1.00 90.31 75 ASP A O 1
ATOM 566 N N . PRO A 1 76 ? -16.325 4.282 25.476 1.00 88.44 76 PRO A N 1
ATOM 567 C CA . PRO A 1 76 ? -16.532 4.678 24.088 1.00 88.44 76 PRO A CA 1
ATOM 568 C C . PRO A 1 76 ? -15.831 5.989 23.718 1.00 88.44 76 PRO A C 1
ATOM 570 O O . PRO A 1 76 ? -15.414 6.145 22.569 1.00 88.44 76 PRO A O 1
ATOM 573 N N . ALA A 1 77 ? -15.664 6.925 24.660 1.00 91.25 77 ALA A N 1
ATOM 574 C CA . ALA A 1 77 ? -14.985 8.190 24.397 1.00 91.25 77 ALA A CA 1
ATOM 575 C C . ALA A 1 77 ? -13.476 7.995 24.176 1.00 91.25 77 ALA A C 1
ATOM 577 O O . ALA A 1 77 ? -12.893 8.651 23.308 1.00 91.25 77 ALA A O 1
ATOM 578 N N . GLU A 1 78 ? -12.840 7.073 24.903 1.00 91.50 78 GLU A N 1
ATOM 579 C CA . GLU A 1 78 ? -11.451 6.678 24.645 1.00 91.50 78 GLU A CA 1
ATOM 580 C C . GLU A 1 78 ? -11.314 5.975 23.296 1.00 91.50 78 GLU A C 1
ATOM 582 O O . GLU A 1 78 ? -10.446 6.337 22.501 1.00 91.50 78 GLU A O 1
ATOM 587 N N . THR A 1 79 ? -12.221 5.044 22.986 1.00 93.06 79 THR A N 1
ATOM 588 C CA . THR A 1 79 ? -12.238 4.360 21.684 1.00 93.06 79 THR A CA 1
ATOM 589 C C . THR A 1 79 ? -12.386 5.351 20.530 1.00 93.06 79 THR A C 1
ATOM 591 O O . THR A 1 79 ? -11.649 5.272 19.545 1.00 93.06 79 THR A O 1
ATOM 594 N N . LYS A 1 80 ? -13.278 6.337 20.667 1.00 94.88 80 LYS A N 1
ATOM 595 C CA . LYS A 1 80 ? -13.438 7.413 19.688 1.00 94.88 80 LYS A CA 1
ATOM 596 C C . LYS A 1 80 ? -12.141 8.203 19.502 1.00 94.88 80 LYS A C 1
ATOM 598 O O . LYS A 1 80 ? -11.732 8.416 18.366 1.00 94.88 80 LYS A O 1
ATOM 603 N N . LYS A 1 81 ? -11.465 8.601 20.588 1.00 93.44 81 LYS A N 1
ATOM 604 C CA . LYS A 1 81 ? -10.181 9.329 20.512 1.00 93.44 81 LYS A CA 1
ATOM 605 C C . LYS A 1 81 ? -9.093 8.529 19.802 1.00 93.44 81 LYS A C 1
ATOM 607 O O . LYS A 1 81 ? -8.288 9.125 19.093 1.00 93.44 81 LYS A O 1
ATOM 612 N N . LEU A 1 82 ? -9.053 7.207 19.995 1.00 93.88 82 LEU A N 1
ATOM 613 C CA . LEU A 1 82 ? -8.151 6.342 19.235 1.00 93.88 82 LEU A CA 1
ATOM 614 C C . LEU A 1 82 ? -8.518 6.417 17.751 1.00 93.88 82 LEU A C 1
ATOM 616 O O . LEU A 1 82 ? -7.699 6.838 16.940 1.00 93.88 82 LEU A O 1
ATOM 620 N N . LEU A 1 83 ? -9.760 6.076 17.398 1.00 95.75 83 LEU A N 1
ATOM 621 C CA . LEU A 1 83 ? -10.236 6.025 16.011 1.00 95.75 83 LEU A CA 1
ATOM 622 C C . LEU A 1 83 ? -10.105 7.361 15.268 1.00 95.75 83 LEU A C 1
ATOM 624 O O . LEU A 1 83 ? -9.790 7.376 14.078 1.00 95.75 83 LEU A O 1
ATOM 628 N N . ASP A 1 84 ? -10.253 8.488 15.961 1.00 95.94 84 ASP A N 1
ATOM 629 C CA . ASP A 1 84 ? -10.052 9.814 15.380 1.00 95.94 84 ASP A CA 1
ATOM 630 C C . ASP A 1 84 ? -8.612 10.023 14.879 1.00 95.94 84 ASP A C 1
ATOM 632 O O . ASP A 1 84 ? -8.422 10.820 13.964 1.00 95.94 84 ASP A O 1
ATOM 636 N N . LYS A 1 85 ? -7.626 9.255 15.364 1.00 97.19 85 LYS A N 1
ATOM 637 C CA . LYS A 1 85 ? -6.230 9.254 14.888 1.00 97.19 85 LYS A CA 1
ATOM 638 C C . LYS A 1 85 ? -5.951 8.251 13.762 1.00 97.19 85 LYS A C 1
ATOM 640 O O . LYS A 1 85 ? -4.857 8.268 13.196 1.00 97.19 85 LYS A O 1
ATOM 645 N N . LEU A 1 86 ? -6.900 7.369 13.446 1.00 98.12 86 LEU A N 1
ATOM 646 C CA . LEU A 1 86 ? -6.730 6.289 12.476 1.00 98.12 86 LEU A CA 1
ATOM 647 C C . LEU A 1 86 ? -7.137 6.711 11.063 1.00 98.12 86 LEU A C 1
ATOM 649 O O . LEU A 1 86 ? -8.098 7.461 10.857 1.00 98.12 86 LEU A O 1
ATOM 653 N N . VAL A 1 87 ? -6.423 6.149 10.092 1.00 98.38 87 VAL A N 1
ATOM 654 C CA . VAL A 1 87 ? -6.752 6.128 8.667 1.00 98.38 87 VAL A CA 1
ATOM 655 C C . VAL A 1 87 ? -6.745 4.682 8.190 1.00 98.38 87 VAL A C 1
ATOM 657 O O . VAL A 1 87 ? -5.824 3.939 8.521 1.00 98.38 87 VAL A O 1
ATOM 660 N N . VAL A 1 88 ? -7.726 4.273 7.387 1.00 98.56 88 VAL A N 1
ATOM 661 C CA . VAL A 1 88 ? -7.718 2.946 6.752 1.00 98.56 88 VAL A CA 1
ATOM 662 C C . VAL A 1 88 ? -7.307 3.102 5.297 1.00 98.56 88 VAL A C 1
ATOM 664 O O . VAL A 1 88 ? -7.953 3.835 4.563 1.00 98.56 88 VAL A O 1
ATOM 667 N N . LEU A 1 89 ? -6.254 2.414 4.861 1.00 98.62 89 LEU A N 1
ATOM 668 C CA . LEU A 1 89 ? -5.771 2.420 3.482 1.00 98.62 89 LEU A CA 1
ATOM 669 C C . LEU A 1 89 ? -5.887 1.019 2.883 1.00 98.62 89 LEU A C 1
ATOM 671 O O . LEU A 1 89 ? -5.356 0.044 3.415 1.00 98.62 89 LEU A O 1
ATOM 675 N N . LYS A 1 90 ? -6.564 0.917 1.739 1.00 98.19 90 LYS A N 1
ATOM 676 C CA . LYS A 1 90 ? -6.682 -0.326 0.979 1.00 98.19 90 LYS A CA 1
ATOM 677 C C . LYS A 1 90 ? -5.857 -0.267 -0.300 1.00 98.19 90 LYS A C 1
ATOM 679 O O . LYS A 1 90 ? -5.980 0.661 -1.103 1.00 98.19 90 LYS A O 1
ATOM 684 N N . LEU A 1 91 ? -5.012 -1.279 -0.487 1.00 97.94 91 LEU A N 1
ATOM 685 C CA . LEU A 1 91 ? -4.202 -1.458 -1.688 1.00 97.94 91 LEU A CA 1
ATOM 686 C C . LEU A 1 91 ? -5.121 -1.934 -2.823 1.00 97.94 91 LEU A C 1
ATOM 688 O O . LEU A 1 91 ? -5.613 -3.066 -2.814 1.00 97.94 91 LEU A O 1
ATOM 692 N N . ASN A 1 92 ? -5.383 -1.048 -3.783 1.00 96.50 92 ASN A N 1
ATOM 693 C CA . ASN A 1 92 ? -6.364 -1.213 -4.860 1.00 96.50 92 ASN A CA 1
ATOM 694 C C . ASN A 1 92 ? -5.733 -1.040 -6.259 1.00 96.50 92 ASN A C 1
ATOM 696 O O . ASN A 1 92 ? -6.396 -0.713 -7.242 1.00 96.50 92 ASN A O 1
ATOM 700 N N . GLY A 1 93 ? -4.417 -1.236 -6.365 1.00 92.69 93 GLY A N 1
ATOM 701 C CA . GLY A 1 93 ? -3.690 -1.135 -7.633 1.00 92.69 93 GLY A CA 1
ATOM 702 C C . GLY A 1 93 ? -3.784 -2.381 -8.519 1.00 92.69 93 GLY A C 1
ATOM 703 O O . GLY A 1 93 ? -3.428 -2.303 -9.696 1.00 92.69 93 GLY A O 1
ATOM 704 N N . GLY A 1 94 ? -4.223 -3.511 -7.954 1.00 87.56 94 GLY A N 1
ATOM 705 C CA . GLY A 1 94 ? -4.249 -4.820 -8.604 1.00 87.56 94 GLY A CA 1
ATOM 706 C C . GLY A 1 94 ? -5.488 -5.053 -9.468 1.00 87.56 94 GLY A C 1
ATOM 707 O O . GLY A 1 94 ? -6.612 -4.728 -9.082 1.00 87.56 94 GLY A O 1
ATOM 708 N N . LEU A 1 95 ? -5.268 -5.671 -10.625 1.00 86.38 95 LEU A N 1
ATOM 709 C CA . LEU A 1 95 ? -6.332 -6.115 -11.520 1.00 86.38 95 LEU A CA 1
ATOM 710 C C . LEU A 1 95 ? -6.830 -7.514 -11.145 1.00 86.38 95 LEU A C 1
ATOM 712 O O . LEU A 1 95 ? -6.067 -8.354 -10.670 1.00 86.38 95 LEU A O 1
ATOM 716 N N . GLY A 1 96 ? -8.105 -7.780 -11.426 1.00 84.00 96 GLY A N 1
ATOM 717 C CA . GLY A 1 96 ? -8.721 -9.102 -11.294 1.00 84.00 96 GLY A CA 1
ATOM 718 C C . GLY A 1 96 ? -8.442 -10.051 -12.467 1.00 84.00 96 GLY A C 1
ATOM 719 O O . GLY A 1 96 ? -9.227 -10.967 -12.696 1.00 84.00 96 GLY A O 1
ATOM 720 N N . THR A 1 97 ? -7.361 -9.855 -13.230 1.00 85.31 97 THR A N 1
ATOM 721 C CA . THR A 1 97 ? -7.100 -10.594 -14.483 1.00 85.31 97 THR A CA 1
ATOM 722 C C . THR A 1 97 ? -6.955 -12.097 -14.276 1.00 85.31 97 THR A C 1
ATOM 724 O O . THR A 1 97 ? -7.436 -12.875 -15.094 1.00 85.31 97 THR A O 1
ATOM 727 N N . THR A 1 98 ? -6.366 -12.529 -13.158 1.00 82.81 98 THR A N 1
ATOM 728 C CA . THR A 1 98 ? -6.269 -13.955 -12.794 1.00 82.81 98 THR A CA 1
ATOM 729 C C . THR A 1 98 ? -7.627 -14.597 -12.511 1.00 82.81 98 THR A C 1
ATOM 731 O O . THR A 1 98 ? -7.745 -15.816 -12.561 1.00 82.81 98 THR A O 1
ATOM 734 N N . MET A 1 99 ? -8.652 -13.783 -12.247 1.00 83.50 99 MET A N 1
ATOM 735 C CA . MET A 1 99 ? -10.045 -14.196 -12.069 1.00 83.50 99 MET A CA 1
ATOM 736 C C . MET A 1 99 ? -10.897 -13.936 -13.324 1.00 83.50 99 MET A C 1
ATOM 738 O O . MET A 1 99 ? -12.114 -14.079 -13.274 1.00 83.50 99 MET A O 1
ATOM 742 N N . GLY A 1 100 ? -10.282 -13.544 -14.447 1.00 83.75 100 GLY A N 1
ATOM 743 C CA . GLY A 1 100 ? -10.982 -13.242 -15.700 1.00 83.75 100 GLY A CA 1
ATOM 744 C C . GLY A 1 100 ? -11.663 -11.869 -15.741 1.00 83.75 100 GLY A C 1
ATOM 745 O O . GLY A 1 100 ? -12.435 -11.605 -16.659 1.00 83.75 100 GLY A O 1
ATOM 746 N N . CYS A 1 101 ? -11.390 -10.983 -14.778 1.00 84.62 101 CYS A N 1
ATOM 747 C CA . CYS A 1 101 ? -11.973 -9.642 -14.727 1.00 84.62 101 CYS A CA 1
ATOM 748 C C . CYS A 1 101 ? -11.028 -8.592 -15.327 1.00 84.62 101 CYS A C 1
ATOM 750 O O . CYS A 1 101 ? -9.812 -8.641 -15.135 1.00 84.62 101 CYS A O 1
ATOM 752 N N . THR A 1 102 ? -11.595 -7.598 -16.012 1.00 81.00 102 THR A N 1
ATOM 753 C CA . THR A 1 102 ? -10.843 -6.496 -16.643 1.00 81.00 102 THR A CA 1
ATOM 754 C C . THR A 1 102 ? -10.595 -5.307 -15.713 1.00 81.00 102 THR A C 1
ATOM 756 O O . THR A 1 102 ? -9.764 -4.463 -16.031 1.00 81.00 102 THR A O 1
ATOM 759 N N . GLY A 1 103 ? -11.304 -5.234 -14.583 1.00 86.00 103 GLY A N 1
ATOM 760 C CA . GLY A 1 103 ? -11.251 -4.117 -13.639 1.00 86.00 103 GLY A CA 1
ATOM 761 C C . GLY A 1 103 ? -10.449 -4.394 -12.356 1.00 86.00 103 GLY A C 1
ATOM 762 O O . GLY A 1 103 ? -9.796 -5.440 -12.221 1.00 86.00 103 GLY A O 1
ATOM 763 N N . PRO A 1 104 ? -10.507 -3.461 -11.385 1.00 89.81 104 PRO A N 1
ATOM 764 C CA . PRO A 1 104 ? -9.900 -3.631 -10.068 1.00 89.81 104 PRO A CA 1
ATOM 765 C C . PRO A 1 104 ? -10.476 -4.857 -9.359 1.00 89.81 104 PRO A C 1
ATOM 767 O O . PRO A 1 104 ? -11.682 -5.080 -9.380 1.00 89.81 104 PRO A O 1
ATOM 770 N N . LYS A 1 105 ? -9.646 -5.635 -8.661 1.00 91.81 105 LYS A N 1
ATOM 771 C CA . LYS A 1 105 ? -10.128 -6.839 -7.955 1.00 91.81 105 LYS A CA 1
ATOM 772 C C . LYS A 1 105 ? -11.186 -6.528 -6.881 1.00 91.81 105 LYS A C 1
ATOM 774 O O . LYS A 1 105 ? -12.052 -7.352 -6.606 1.00 91.81 105 LYS A O 1
ATOM 779 N N . SER A 1 106 ? -11.152 -5.321 -6.320 1.00 91.88 106 SER A N 1
ATOM 780 C CA . SER A 1 106 ? -12.080 -4.859 -5.282 1.00 91.88 106 SER A CA 1
ATOM 781 C C . SER A 1 106 ? -13.542 -4.743 -5.731 1.00 91.88 106 SER A C 1
ATOM 783 O O . SER A 1 106 ? -14.435 -4.693 -4.886 1.00 91.88 106 SER A O 1
ATOM 785 N N . VAL A 1 107 ? -13.799 -4.717 -7.041 1.00 91.50 107 VAL A N 1
ATOM 786 C CA . VAL A 1 107 ? -15.143 -4.539 -7.621 1.00 91.50 107 VAL A CA 1
ATOM 787 C C . VAL A 1 107 ? -15.827 -5.869 -7.929 1.00 91.50 107 VAL A C 1
ATOM 789 O O . VAL A 1 107 ? -16.950 -5.890 -8.421 1.00 91.50 107 VAL A O 1
ATOM 792 N N . ILE A 1 108 ? -15.149 -6.985 -7.664 1.00 91.75 108 ILE A N 1
ATOM 793 C CA . ILE A 1 108 ? -15.707 -8.322 -7.837 1.00 91.75 108 ILE A CA 1
ATOM 794 C C . ILE A 1 108 ? -16.738 -8.561 -6.736 1.00 91.75 108 ILE A C 1
ATOM 796 O O . ILE A 1 108 ? -16.467 -8.310 -5.558 1.00 91.75 108 ILE A O 1
ATOM 800 N N . GLU A 1 109 ? -17.913 -9.051 -7.128 1.00 92.81 109 GLU A N 1
ATOM 801 C CA . GLU A 1 109 ? -18.956 -9.468 -6.198 1.00 92.81 109 GLU A CA 1
ATOM 802 C C . GLU A 1 109 ? -18.477 -10.656 -5.356 1.00 92.81 109 GLU A C 1
ATOM 804 O O . GLU A 1 109 ? -18.007 -11.665 -5.880 1.00 92.81 109 GLU A O 1
ATOM 809 N N . VAL A 1 110 ? -18.609 -10.530 -4.037 1.00 93.19 110 VAL A N 1
ATOM 810 C CA . VAL A 1 110 ? -18.249 -11.578 -3.080 1.00 93.19 110 VAL A CA 1
ATOM 811 C C . VAL A 1 110 ? -19.486 -12.331 -2.616 1.00 93.19 110 VAL A C 1
ATOM 813 O O . VAL A 1 110 ? -19.485 -13.560 -2.575 1.00 93.19 110 VAL A O 1
ATOM 816 N N . ARG A 1 111 ? -20.533 -11.603 -2.210 1.00 92.88 111 ARG A N 1
ATOM 817 C CA . ARG A 1 111 ? -21.780 -12.203 -1.722 1.00 92.88 111 ARG A CA 1
ATOM 818 C C . ARG A 1 111 ? -22.952 -11.236 -1.824 1.00 92.88 111 ARG A C 1
ATOM 820 O O . ARG A 1 111 ? -22.797 -10.062 -1.505 1.00 92.88 111 ARG A O 1
ATOM 827 N N . ASN A 1 112 ? -24.140 -11.754 -2.131 1.00 94.19 112 ASN A N 1
ATOM 828 C CA . ASN A 1 112 ? -25.409 -11.015 -2.093 1.00 94.19 112 ASN A CA 1
ATOM 829 C C . ASN A 1 112 ? -25.379 -9.676 -2.862 1.00 94.19 112 ASN A C 1
ATOM 831 O O . ASN A 1 112 ? -25.891 -8.678 -2.359 1.00 94.19 112 ASN A O 1
ATOM 835 N N . GLY A 1 113 ? -24.737 -9.615 -4.030 1.00 92.75 113 GLY A N 1
ATOM 836 C CA . GLY A 1 113 ? -24.588 -8.374 -4.796 1.00 92.75 113 GLY A CA 1
ATOM 837 C C . GLY A 1 113 ? -23.535 -7.399 -4.256 1.00 92.75 113 GLY A C 1
ATOM 838 O O . GLY A 1 113 ? -23.369 -6.323 -4.823 1.00 92.75 113 GLY A O 1
ATOM 839 N N . LEU A 1 114 ? -22.832 -7.731 -3.165 1.00 94.25 114 LEU A N 1
ATOM 840 C CA . LEU A 1 114 ? -21.836 -6.863 -2.534 1.00 94.25 114 LEU A CA 1
ATOM 841 C C . LEU A 1 114 ? -20.425 -7.215 -2.994 1.00 94.25 114 LEU A C 1
ATOM 843 O O . LEU A 1 114 ? -19.980 -8.362 -2.881 1.00 94.25 114 LEU A O 1
ATOM 847 N N . THR A 1 115 ? -19.705 -6.197 -3.454 1.00 95.00 115 THR A N 1
ATOM 848 C CA . THR A 1 115 ? -18.287 -6.285 -3.818 1.00 95.00 115 THR A CA 1
ATOM 849 C C . THR A 1 115 ? -17.377 -6.231 -2.587 1.00 95.00 115 THR A C 1
ATOM 851 O O . THR A 1 115 ? -17.825 -5.909 -1.483 1.00 95.00 115 THR A O 1
ATOM 854 N N . PHE A 1 116 ? -16.077 -6.502 -2.748 1.00 95.69 116 PHE A N 1
ATOM 855 C CA . PHE A 1 116 ? -15.114 -6.277 -1.662 1.00 95.69 116 PHE A CA 1
ATOM 856 C C . PHE A 1 116 ? -15.145 -4.824 -1.175 1.00 95.69 116 PHE A C 1
ATOM 858 O O . PHE A 1 116 ? -15.146 -4.577 0.031 1.00 95.69 116 PHE A O 1
ATOM 865 N N . LEU A 1 117 ? -15.209 -3.867 -2.108 1.00 95.50 117 LEU A N 1
ATOM 866 C CA . LEU A 1 117 ? -15.271 -2.449 -1.773 1.00 95.50 117 LEU A CA 1
ATOM 867 C C . LEU A 1 117 ? -16.549 -2.100 -0.996 1.00 95.50 117 LEU A C 1
ATOM 869 O O . LEU A 1 117 ? -16.465 -1.351 -0.027 1.00 95.50 117 LEU A O 1
ATOM 873 N N . ASP A 1 118 ? -17.694 -2.698 -1.346 1.00 95.31 118 ASP A N 1
ATOM 874 C CA . ASP A 1 118 ? -18.938 -2.528 -0.578 1.00 95.31 118 ASP A CA 1
ATOM 875 C C . ASP A 1 118 ? -18.775 -2.984 0.865 1.00 95.31 118 ASP A C 1
ATOM 877 O O . ASP A 1 118 ? -19.121 -2.257 1.791 1.00 95.31 118 ASP A O 1
ATOM 881 N N . LEU A 1 119 ? -18.205 -4.171 1.065 1.00 96.06 119 LEU A N 1
ATOM 882 C CA . LEU A 1 119 ? -18.006 -4.725 2.399 1.00 96.06 119 LEU A CA 1
ATOM 883 C C . LEU A 1 119 ? -17.038 -3.874 3.230 1.00 96.06 119 LEU A C 1
ATOM 885 O O . LEU A 1 119 ? -17.297 -3.647 4.408 1.00 96.06 119 LEU A O 1
ATOM 889 N N . ILE A 1 120 ? -15.966 -3.359 2.623 1.00 96.69 120 ILE A N 1
ATOM 890 C CA . ILE A 1 120 ? -15.017 -2.455 3.289 1.00 96.69 120 ILE A CA 1
ATOM 891 C C . ILE A 1 120 ? -15.699 -1.143 3.694 1.00 96.69 120 ILE A C 1
ATOM 893 O O . ILE A 1 120 ? -15.515 -0.680 4.820 1.00 96.69 120 ILE A O 1
ATOM 897 N N . VAL A 1 121 ? -16.496 -0.549 2.801 1.00 96.25 121 VAL A N 1
ATOM 898 C CA . VAL A 1 121 ? -17.237 0.682 3.104 1.00 96.25 121 VAL A CA 1
ATOM 899 C C . VAL A 1 121 ? -18.227 0.446 4.241 1.00 96.25 121 VAL A C 1
ATOM 901 O O . VAL A 1 121 ? -18.211 1.201 5.209 1.00 96.25 121 VAL A O 1
ATOM 904 N N . ILE A 1 122 ? -19.000 -0.643 4.193 1.00 95.38 122 ILE A N 1
ATOM 905 C CA . ILE A 1 122 ? -19.952 -1.018 5.249 1.00 95.38 122 ILE A CA 1
ATOM 906 C C . ILE A 1 122 ? -19.241 -1.211 6.597 1.00 95.38 122 ILE A C 1
ATOM 908 O O . ILE A 1 122 ? -19.742 -0.762 7.627 1.00 95.38 122 ILE A O 1
ATOM 912 N N . GLN A 1 123 ? -18.068 -1.855 6.615 1.00 95.56 123 GLN A N 1
ATOM 913 C CA . GLN A 1 123 ? -17.288 -2.055 7.842 1.00 95.56 123 GLN A CA 1
ATOM 914 C C . GLN A 1 123 ? -16.896 -0.722 8.494 1.00 95.56 123 GLN A C 1
ATOM 916 O O . GLN A 1 123 ? -17.073 -0.550 9.701 1.00 95.56 123 GLN A O 1
ATOM 921 N N . ILE A 1 124 ? -16.382 0.226 7.708 1.00 96.19 124 ILE A N 1
ATOM 922 C CA . ILE A 1 124 ? -15.912 1.519 8.223 1.00 96.19 124 ILE A CA 1
ATOM 923 C C . ILE A 1 124 ? -17.092 2.442 8.553 1.00 96.19 124 ILE A C 1
ATOM 925 O O . ILE A 1 124 ? -17.073 3.117 9.577 1.00 96.19 124 ILE A O 1
ATOM 929 N N . GLU A 1 125 ? -18.155 2.433 7.753 1.00 95.50 125 GLU A N 1
ATOM 930 C CA . GLU A 1 125 ? -19.384 3.180 8.037 1.00 95.50 125 GLU A CA 1
ATOM 931 C C . GLU A 1 125 ? -20.053 2.691 9.331 1.00 95.50 125 GLU A C 1
ATOM 933 O O . GLU A 1 125 ? -20.472 3.498 10.168 1.00 95.50 125 GLU A O 1
ATOM 938 N N . SER A 1 126 ? -20.091 1.371 9.549 1.00 95.31 126 SER A N 1
ATOM 939 C CA . SER A 1 126 ? -20.565 0.791 10.806 1.00 95.31 126 SER A CA 1
ATOM 940 C C . SER A 1 126 ? -19.678 1.189 11.985 1.00 95.31 126 SER A C 1
ATOM 942 O O . SER A 1 126 ? -20.201 1.419 13.075 1.00 95.31 126 SER A O 1
ATOM 944 N N . LEU A 1 127 ? -18.358 1.275 11.791 1.00 94.19 127 LEU A N 1
ATOM 945 C CA . LEU A 1 127 ? -17.412 1.713 12.818 1.00 94.19 127 LEU A CA 1
ATOM 946 C C . LEU A 1 127 ? -17.645 3.186 13.192 1.00 94.19 127 LEU A C 1
ATOM 948 O O . LEU A 1 127 ? -17.809 3.500 14.373 1.00 94.19 127 LEU A O 1
ATOM 952 N N . ASN A 1 128 ? -17.743 4.060 12.186 1.00 95.00 128 ASN A N 1
ATOM 953 C CA . ASN A 1 128 ? -18.020 5.488 12.344 1.00 95.00 128 ASN A CA 1
ATOM 954 C C . ASN A 1 128 ? -19.352 5.730 13.056 1.00 95.00 128 ASN A C 1
ATOM 956 O O . ASN A 1 128 ? -19.418 6.511 14.001 1.00 95.00 128 ASN A O 1
ATOM 960 N N . SER A 1 129 ? -20.399 5.004 12.663 1.00 94.50 129 SER A N 1
ATOM 961 C CA . SER A 1 129 ? -21.731 5.131 13.263 1.00 94.50 129 SER A CA 1
ATOM 962 C C . SER A 1 129 ? -21.780 4.601 14.699 1.00 94.50 129 SER A C 1
ATOM 964 O O . SER A 1 129 ? -22.425 5.204 15.552 1.00 94.50 129 SER A O 1
ATOM 966 N N . LYS A 1 130 ? -21.073 3.500 14.994 1.00 93.38 130 LYS A N 1
ATOM 967 C CA . LYS A 1 130 ? -21.042 2.890 16.333 1.00 93.38 130 LYS A CA 1
ATOM 968 C C . LYS A 1 130 ? -20.325 3.761 17.365 1.00 93.38 130 LYS A C 1
ATOM 970 O O . LYS A 1 130 ? -20.784 3.847 18.499 1.00 93.38 130 LYS A O 1
ATOM 975 N N . TYR A 1 131 ? -19.198 4.368 16.991 1.00 92.94 131 TYR A N 1
ATOM 976 C CA . TYR A 1 131 ? -18.349 5.128 17.920 1.00 92.94 131 TYR A CA 1
ATOM 977 C C . TYR A 1 131 ? -18.437 6.650 17.735 1.00 92.94 131 TYR A C 1
ATOM 979 O O . TYR A 1 131 ? -17.768 7.396 18.450 1.00 92.94 131 TYR A O 1
ATOM 987 N N . GLY A 1 132 ? -19.247 7.127 16.785 1.00 93.00 132 GLY A N 1
ATOM 988 C CA . GLY A 1 132 ? -19.374 8.550 16.464 1.00 93.00 132 GLY A CA 1
ATOM 989 C C . GLY A 1 132 ? -18.071 9.179 15.960 1.00 93.00 132 GLY A C 1
ATOM 990 O O . GLY A 1 132 ? -17.861 10.374 16.160 1.00 93.00 132 GLY A O 1
ATOM 991 N N . CYS A 1 133 ? -17.170 8.384 15.377 1.00 92.94 133 CYS A N 1
ATOM 992 C CA . CYS A 1 133 ? -15.878 8.826 14.846 1.00 92.94 133 CYS A CA 1
ATOM 993 C C . CYS A 1 133 ? -15.940 9.082 13.333 1.00 92.94 133 CYS A C 1
ATOM 995 O O . CYS A 1 133 ? -16.906 8.717 12.667 1.00 92.94 133 CYS A O 1
ATOM 997 N N . ASN A 1 134 ? -14.879 9.683 12.788 1.00 92.50 134 ASN A N 1
ATOM 998 C CA . ASN A 1 134 ? -14.712 9.867 11.345 1.00 92.50 134 ASN A CA 1
ATOM 999 C C . ASN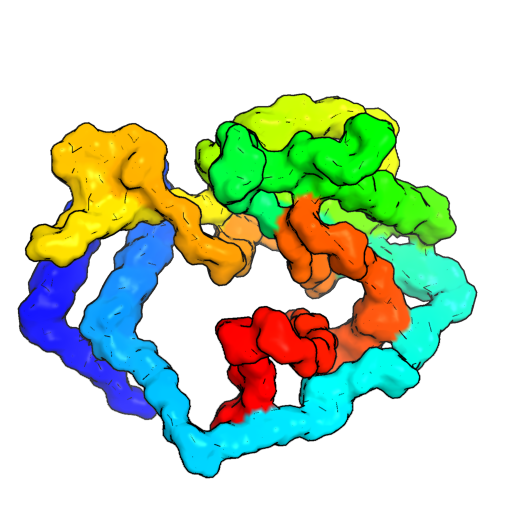 A 1 134 ? -13.380 9.261 10.877 1.00 92.50 134 ASN A C 1
ATOM 1001 O O . ASN A 1 134 ? -12.355 9.948 10.755 1.00 92.50 134 ASN A O 1
ATOM 1005 N N . VAL A 1 135 ? -13.385 7.945 10.671 1.00 96.94 135 VAL A N 1
ATOM 1006 C CA . VAL A 1 135 ? -12.270 7.197 10.086 1.00 96.94 135 VAL A CA 1
ATOM 1007 C C . VAL A 1 135 ? -12.376 7.283 8.559 1.00 96.94 135 VAL A C 1
ATOM 1009 O O . VAL A 1 135 ? -13.349 6.769 7.998 1.00 96.94 135 VAL A O 1
ATOM 1012 N N . PRO A 1 136 ? -11.406 7.916 7.871 1.00 97.38 136 PRO A N 1
ATOM 1013 C CA . PRO A 1 136 ? -11.401 7.981 6.419 1.00 97.38 136 PRO A CA 1
ATOM 1014 C C . PRO A 1 136 ? -10.885 6.674 5.804 1.00 97.38 136 PRO A C 1
ATOM 1016 O O . PRO A 1 136 ? -9.980 6.024 6.342 1.00 97.38 136 PRO A O 1
ATOM 1019 N N . LEU A 1 137 ? -11.423 6.339 4.632 1.00 98.19 137 LEU A N 1
ATOM 1020 C CA . LEU A 1 137 ? -10.957 5.258 3.770 1.00 98.19 137 LEU A CA 1
ATOM 1021 C C . LEU A 1 137 ? -10.122 5.831 2.624 1.00 98.19 137 LEU A C 1
ATOM 1023 O O . LEU A 1 137 ? -10.613 6.606 1.812 1.00 98.19 137 LEU A O 1
ATOM 1027 N N . LEU A 1 138 ? -8.868 5.412 2.520 1.00 98.19 138 LEU A N 1
ATOM 1028 C CA . LEU A 1 138 ? -7.985 5.687 1.396 1.00 98.19 138 LEU A CA 1
ATOM 1029 C C . LEU A 1 138 ? -7.914 4.473 0.470 1.00 98.19 138 LEU A C 1
ATOM 1031 O O . LEU A 1 138 ? -7.616 3.365 0.905 1.00 98.19 138 LEU A O 1
ATOM 1035 N N . LEU A 1 139 ? -8.112 4.690 -0.825 1.00 98.06 139 LEU A N 1
ATOM 1036 C CA . LEU A 1 139 ? -7.890 3.693 -1.866 1.00 98.06 139 LEU A CA 1
ATOM 1037 C C . LEU A 1 139 ? -6.646 4.085 -2.663 1.00 98.06 139 LEU A C 1
ATOM 1039 O O . LEU A 1 139 ? -6.632 5.108 -3.356 1.00 98.06 139 LEU A O 1
ATOM 1043 N N . MET A 1 140 ? -5.596 3.270 -2.548 1.00 98.12 140 MET A N 1
ATOM 1044 C CA . MET A 1 140 ? -4.399 3.416 -3.371 1.00 98.12 140 MET A CA 1
ATOM 1045 C C . MET A 1 140 ? -4.610 2.673 -4.688 1.00 98.12 140 MET A C 1
ATOM 1047 O O . MET A 1 140 ? -4.469 1.450 -4.755 1.00 98.12 140 MET A O 1
ATOM 1051 N N . ASN A 1 141 ? -4.963 3.421 -5.725 1.00 97.56 141 ASN A N 1
ATOM 1052 C CA . ASN A 1 141 ? -5.237 2.912 -7.062 1.00 97.56 141 ASN A CA 1
ATOM 1053 C C . ASN A 1 141 ? -3.952 2.858 -7.904 1.00 97.56 141 ASN A C 1
ATOM 1055 O O . ASN A 1 141 ? -2.886 3.318 -7.498 1.00 97.56 141 ASN A O 1
ATOM 1059 N N . SER A 1 142 ? -4.055 2.306 -9.109 1.00 96.06 142 SER A N 1
ATOM 1060 C CA . SER A 1 142 ? -3.068 2.460 -10.179 1.00 96.06 142 SER A CA 1
ATOM 1061 C C . SER A 1 142 ? -3.730 3.087 -11.403 1.00 96.06 142 SER A C 1
ATOM 1063 O O . SER A 1 142 ? -4.957 3.131 -11.495 1.00 96.06 142 SER A O 1
ATOM 1065 N N . PHE A 1 143 ? -2.940 3.481 -12.401 1.00 94.25 143 PHE A N 1
ATOM 1066 C CA . PHE A 1 143 ? -3.462 3.897 -13.710 1.00 94.25 143 PHE A CA 1
ATOM 1067 C C . PHE A 1 143 ? -4.325 2.819 -14.407 1.00 94.25 143 PHE A C 1
ATOM 1069 O O . PHE A 1 143 ? -5.062 3.120 -15.345 1.00 94.25 143 PHE A O 1
ATOM 1076 N N . ASN A 1 144 ? -4.260 1.559 -13.955 1.00 93.19 144 ASN A N 1
ATOM 1077 C CA . ASN A 1 144 ? -5.118 0.482 -14.448 1.00 93.19 144 ASN A CA 1
ATOM 1078 C C . ASN A 1 144 ? -6.474 0.416 -13.739 1.00 93.19 144 ASN A C 1
ATOM 1080 O O . ASN A 1 144 ? -7.418 -0.111 -14.312 1.00 93.19 144 ASN A O 1
ATOM 1084 N N . THR A 1 145 ? -6.573 0.914 -12.505 1.00 95.00 145 THR A N 1
ATOM 1085 C CA . THR A 1 145 ? -7.758 0.741 -11.650 1.00 95.00 145 THR A CA 1
ATOM 1086 C C . THR A 1 145 ? -8.468 2.046 -11.303 1.00 95.00 145 THR A C 1
ATOM 1088 O O . THR A 1 145 ? -9.591 2.007 -10.800 1.00 95.00 145 THR A O 1
ATOM 1091 N N . HIS A 1 146 ? -7.839 3.198 -11.553 1.00 94.56 146 HIS A N 1
ATOM 1092 C CA . HIS A 1 146 ? -8.323 4.498 -11.093 1.00 94.56 146 HIS A CA 1
ATOM 1093 C C . HIS A 1 146 ? -9.711 4.850 -11.624 1.00 94.56 146 HIS A C 1
ATOM 1095 O O . HIS A 1 146 ? -10.613 5.082 -10.825 1.00 94.56 146 HIS A O 1
ATOM 1101 N N . ASP A 1 147 ? -9.884 4.855 -12.945 1.00 92.44 147 ASP A N 1
ATOM 1102 C CA . ASP A 1 147 ? -11.111 5.337 -13.590 1.00 92.44 147 ASP A CA 1
ATOM 1103 C C . ASP A 1 147 ? -12.331 4.498 -13.199 1.00 92.44 147 ASP A C 1
ATOM 1105 O O . ASP A 1 147 ? -13.409 5.032 -12.942 1.00 92.44 147 ASP A O 1
ATOM 1109 N N . ASP A 1 148 ? -12.154 3.181 -13.103 1.00 92.25 148 ASP A N 1
ATOM 1110 C CA . ASP A 1 148 ? -13.212 2.269 -12.670 1.00 92.25 148 ASP A CA 1
ATOM 1111 C C . ASP A 1 148 ? -13.529 2.451 -11.185 1.00 92.25 148 ASP A C 1
ATOM 1113 O O . ASP A 1 148 ? -14.694 2.452 -10.793 1.00 92.25 148 ASP A O 1
ATOM 1117 N N . THR A 1 149 ? -12.506 2.681 -10.357 1.00 93.50 149 THR A N 1
ATOM 1118 C CA . THR A 1 149 ? -12.712 2.956 -8.931 1.00 93.50 149 THR A CA 1
ATOM 1119 C C . THR A 1 149 ? -13.455 4.278 -8.726 1.00 93.50 149 THR A C 1
ATOM 1121 O O . THR A 1 149 ? -14.359 4.312 -7.897 1.00 93.50 149 THR A O 1
ATOM 1124 N N . GLN A 1 150 ? -13.145 5.338 -9.490 1.00 92.25 150 GLN A N 1
ATOM 1125 C CA . GLN A 1 150 ? -13.834 6.636 -9.390 1.00 92.25 150 GLN A CA 1
ATOM 1126 C C . GLN A 1 150 ? -15.341 6.511 -9.615 1.00 92.25 150 GLN A C 1
ATOM 1128 O O . GLN A 1 150 ? -16.133 6.938 -8.779 1.00 92.25 150 GLN A O 1
ATOM 1133 N N . LYS A 1 151 ? -15.741 5.833 -10.695 1.00 90.75 151 LYS A N 1
ATOM 1134 C CA . LYS A 1 151 ? -17.160 5.614 -11.020 1.00 90.75 151 LYS A CA 1
ATOM 1135 C C . LYS A 1 151 ? -17.905 4.879 -9.908 1.00 90.75 151 LYS A C 1
ATOM 1137 O O . LYS A 1 151 ? -19.095 5.088 -9.702 1.00 90.75 151 LYS A O 1
ATOM 1142 N N . ILE A 1 152 ? -17.216 3.985 -9.201 1.00 88.88 152 ILE A N 1
ATOM 1143 C CA . ILE A 1 152 ? -17.827 3.178 -8.147 1.00 88.88 152 ILE A CA 1
ATOM 1144 C C . ILE A 1 152 ? -17.903 3.957 -6.840 1.00 88.88 152 ILE A C 1
ATOM 1146 O O . ILE A 1 152 ? -18.911 3.839 -6.150 1.00 88.88 152 ILE A O 1
ATOM 1150 N N . VAL A 1 153 ? -16.893 4.757 -6.484 1.00 92.00 153 VAL A N 1
ATOM 1151 C CA . VAL A 1 153 ? -16.924 5.508 -5.217 1.00 92.00 153 VAL A CA 1
ATOM 1152 C C . VAL A 1 153 ? -18.022 6.574 -5.181 1.00 92.00 153 VAL A C 1
ATOM 1154 O O . VAL A 1 153 ? -18.514 6.884 -4.098 1.00 92.00 153 VAL A O 1
ATOM 1157 N N . GLU A 1 154 ? -18.481 7.059 -6.341 1.00 90.75 154 GLU A N 1
ATOM 1158 C CA . GLU A 1 154 ? -19.638 7.963 -6.465 1.00 90.75 154 GLU A CA 1
ATOM 1159 C C . GLU A 1 154 ? -20.920 7.389 -5.837 1.00 90.75 154 GLU A C 1
ATOM 1161 O O . GLU A 1 154 ? -21.761 8.136 -5.334 1.00 90.75 154 GLU A O 1
ATOM 1166 N N . LYS A 1 155 ? -21.071 6.058 -5.774 1.00 92.12 155 LYS A N 1
ATOM 1167 C CA . LYS A 1 155 ? -22.250 5.442 -5.143 1.00 92.12 155 LYS A CA 1
ATOM 1168 C C . LYS A 1 155 ? -22.313 5.666 -3.627 1.00 92.12 155 LYS A C 1
ATOM 1170 O O . LYS A 1 155 ? -23.391 5.570 -3.047 1.00 92.12 155 LYS A O 1
ATOM 1175 N N . TYR A 1 156 ? -21.184 5.995 -2.995 1.00 93.31 156 TYR A N 1
ATOM 1176 C CA . TYR A 1 156 ? -21.072 6.195 -1.548 1.00 93.31 156 TYR A CA 1
ATOM 1177 C C . TYR A 1 156 ? -21.082 7.668 -1.127 1.00 93.31 156 TYR A C 1
ATOM 1179 O O . TYR A 1 156 ? -20.855 7.965 0.040 1.00 93.31 156 TYR A O 1
ATOM 1187 N N . THR A 1 157 ? -21.372 8.620 -2.022 1.00 88.75 157 THR A N 1
ATOM 1188 C CA . THR A 1 157 ? -21.384 10.057 -1.669 1.00 88.75 157 THR A CA 1
ATOM 1189 C C . THR A 1 157 ? -22.369 10.402 -0.542 1.00 88.75 157 THR A C 1
ATOM 1191 O O . THR A 1 157 ? -22.196 11.408 0.140 1.00 88.75 157 THR A O 1
ATOM 1194 N N . LYS A 1 158 ? -23.404 9.578 -0.331 1.00 88.44 158 LYS A N 1
ATOM 1195 C CA . LYS A 1 158 ? -24.387 9.742 0.755 1.00 88.44 158 LYS A CA 1
ATOM 1196 C C . LYS A 1 158 ? -24.072 8.916 2.009 1.00 88.44 158 LYS A C 1
ATOM 1198 O O . LYS A 1 158 ? -24.806 9.032 2.986 1.00 88.44 158 LYS A O 1
ATOM 1203 N N . SER A 1 159 ? -23.040 8.075 1.971 1.00 89.94 159 SER A N 1
ATOM 1204 C CA . SER A 1 159 ? -22.631 7.237 3.099 1.00 89.94 159 SER A CA 1
ATOM 1205 C C . SER A 1 159 ? -21.866 8.056 4.138 1.00 89.94 159 SER A C 1
ATOM 1207 O O . SER A 1 159 ? -21.211 9.047 3.814 1.00 89.94 159 SER A O 1
ATOM 1209 N N . ASN A 1 160 ? -21.914 7.627 5.398 1.00 86.75 160 ASN A N 1
ATOM 1210 C CA . ASN A 1 160 ? -21.228 8.292 6.510 1.00 86.75 160 ASN A CA 1
ATOM 1211 C C . ASN A 1 160 ? -19.735 7.904 6.578 1.00 86.75 160 ASN A C 1
ATOM 1213 O O . ASN A 1 160 ? -19.244 7.335 7.560 1.00 86.75 160 ASN A O 1
ATOM 1217 N N . ILE A 1 161 ? -19.012 8.154 5.486 1.00 92.50 161 ILE A N 1
ATOM 1218 C CA . ILE A 1 161 ? -17.598 7.812 5.337 1.00 92.50 161 ILE A CA 1
ATOM 1219 C C . ILE A 1 161 ? -16.898 8.781 4.382 1.00 92.50 161 ILE A C 1
ATOM 1221 O O . ILE A 1 161 ? -17.362 9.054 3.277 1.00 92.50 161 ILE A O 1
ATOM 1225 N N . GLU A 1 162 ? -15.733 9.275 4.792 1.00 94.56 162 GLU A N 1
ATOM 1226 C CA . GLU A 1 162 ? -14.855 10.044 3.914 1.00 94.56 162 GLU A CA 1
ATOM 1227 C C . GLU A 1 162 ? -13.991 9.078 3.088 1.00 94.56 162 GLU A C 1
ATOM 1229 O O . GLU A 1 162 ? -13.101 8.417 3.626 1.00 94.56 162 GLU A O 1
ATOM 1234 N N . ILE A 1 163 ? -14.255 8.982 1.780 1.00 96.44 163 ILE A N 1
ATOM 1235 C CA . ILE A 1 163 ? -13.458 8.168 0.854 1.00 96.44 163 ILE A CA 1
ATOM 1236 C C . ILE A 1 163 ? -12.498 9.070 0.079 1.00 96.44 163 ILE A C 1
ATOM 1238 O O . ILE A 1 163 ? -12.889 10.040 -0.570 1.00 96.44 163 ILE A O 1
ATOM 1242 N N . HIS A 1 164 ? -11.220 8.724 0.118 1.00 96.12 164 HIS A N 1
ATOM 1243 C CA . HIS A 1 164 ? -10.166 9.355 -0.653 1.00 96.12 164 HIS A CA 1
ATOM 1244 C C . HIS A 1 164 ? -9.525 8.348 -1.593 1.00 96.12 164 HIS A C 1
ATOM 1246 O O . HIS A 1 164 ? -9.293 7.194 -1.251 1.00 96.12 164 HIS A O 1
ATOM 1252 N N . THR A 1 165 ? -9.148 8.817 -2.769 1.00 96.75 165 THR A N 1
ATOM 1253 C CA . THR A 1 165 ? -8.438 8.021 -3.766 1.00 96.75 165 THR A CA 1
ATOM 1254 C C . THR A 1 165 ? -7.165 8.742 -4.169 1.00 96.75 165 THR A C 1
ATOM 1256 O O . THR A 1 165 ? -7.170 9.968 -4.306 1.00 96.75 165 THR A O 1
ATOM 1259 N N . PHE A 1 166 ? -6.099 7.996 -4.420 1.00 97.25 166 PHE A N 1
ATOM 1260 C CA . PHE A 1 166 ? -4.891 8.511 -5.057 1.00 97.25 166 PHE A CA 1
ATOM 1261 C C . PHE A 1 166 ? -4.266 7.412 -5.916 1.00 97.25 166 PHE A C 1
ATOM 1263 O O . PHE A 1 166 ? -4.530 6.229 -5.699 1.00 97.25 166 PHE A O 1
ATOM 1270 N N . ASN A 1 167 ? -3.471 7.802 -6.909 1.00 97.06 167 ASN A N 1
ATOM 1271 C CA . ASN A 1 167 ? -2.710 6.848 -7.706 1.00 97.06 167 ASN A CA 1
ATOM 1272 C C . ASN A 1 167 ? -1.326 6.647 -7.110 1.00 97.06 167 ASN A C 1
ATOM 1274 O O . ASN A 1 167 ? -0.683 7.605 -6.683 1.00 97.06 167 ASN A O 1
ATOM 1278 N N . GLN A 1 168 ? -0.887 5.393 -7.115 1.00 97.25 168 GLN A N 1
ATOM 1279 C CA . GLN A 1 168 ? 0.523 5.063 -6.990 1.00 97.25 168 GLN A CA 1
ATOM 1280 C C . GLN A 1 168 ? 1.287 5.434 -8.273 1.00 97.25 168 GLN A C 1
ATOM 1282 O O . GLN A 1 168 ? 0.669 5.661 -9.319 1.00 97.25 168 GLN A O 1
ATOM 1287 N N . SER A 1 169 ? 2.613 5.464 -8.189 1.00 97.44 169 SER A N 1
ATOM 1288 C CA . SER A 1 169 ? 3.522 5.800 -9.283 1.00 97.44 169 SER A CA 1
ATOM 1289 C C . SER A 1 169 ? 3.307 4.914 -10.517 1.00 97.44 169 SER A C 1
ATOM 1291 O O . SER A 1 169 ? 2.918 3.744 -10.422 1.00 97.44 169 SER A O 1
ATOM 1293 N N . GLN A 1 170 ? 3.640 5.448 -11.688 1.00 96.62 170 GLN A N 1
ATOM 1294 C CA . GLN A 1 170 ? 3.695 4.727 -12.955 1.00 96.62 170 GLN A CA 1
ATOM 1295 C C . GLN A 1 170 ? 5.139 4.690 -13.466 1.00 96.62 170 GLN A C 1
ATOM 1297 O O . GLN A 1 170 ? 5.692 5.712 -13.861 1.00 96.62 170 GLN A O 1
ATOM 1302 N N . TYR A 1 171 ? 5.766 3.510 -13.493 1.00 97.56 171 TYR A N 1
ATOM 1303 C CA . TYR A 1 171 ? 7.142 3.348 -13.982 1.00 97.56 171 TYR A CA 1
ATOM 1304 C C . TYR A 1 171 ? 7.179 2.710 -15.372 1.00 97.56 171 TYR A C 1
ATOM 1306 O O . TYR A 1 171 ? 6.332 1.868 -15.687 1.00 97.56 171 TYR A O 1
ATOM 1314 N N . PRO A 1 172 ? 8.143 3.086 -16.230 1.00 97.25 172 PRO A N 1
ATOM 1315 C CA . PRO A 1 172 ? 8.286 2.466 -17.537 1.00 97.25 172 PRO A CA 1
ATOM 1316 C C . PRO A 1 172 ? 8.855 1.054 -17.388 1.00 97.25 172 PRO A C 1
ATOM 1318 O O . PRO A 1 172 ? 9.808 0.825 -16.639 1.00 97.25 172 PRO A O 1
ATOM 1321 N N . ARG A 1 173 ? 8.307 0.090 -18.130 1.00 96.62 173 ARG A N 1
ATOM 1322 C CA . ARG A 1 173 ? 8.927 -1.235 -18.245 1.00 96.62 173 ARG A CA 1
ATOM 1323 C C . ARG A 1 173 ? 10.2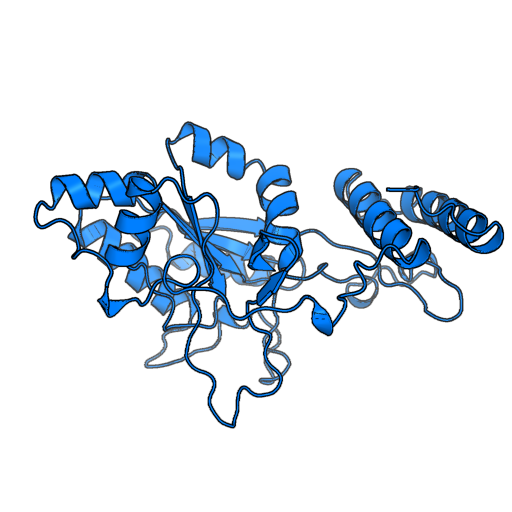70 -1.118 -18.960 1.00 96.62 173 ARG A C 1
ATOM 1325 O O . ARG A 1 173 ? 10.426 -0.290 -19.855 1.00 96.62 173 ARG A O 1
ATOM 1332 N N . LEU A 1 174 ? 11.220 -1.970 -18.590 1.00 95.12 174 LEU A N 1
ATOM 1333 C CA . LEU A 1 174 ? 12.514 -2.072 -19.259 1.00 95.12 174 LEU A CA 1
ATOM 1334 C C . LEU A 1 174 ? 12.523 -3.250 -20.225 1.00 95.12 174 LEU A C 1
ATOM 1336 O O . LEU A 1 174 ? 12.077 -4.345 -19.885 1.00 95.12 174 LEU A O 1
ATOM 1340 N N . VAL A 1 175 ? 13.070 -3.026 -21.416 1.00 94.62 175 VAL A N 1
ATOM 1341 C CA . VAL A 1 175 ? 13.430 -4.109 -22.333 1.00 94.62 175 VAL A CA 1
ATOM 1342 C C . VAL A 1 175 ? 14.687 -4.774 -21.788 1.00 94.62 175 VAL A C 1
ATOM 1344 O O . VAL A 1 175 ? 15.718 -4.115 -21.684 1.00 94.62 175 VAL A O 1
ATOM 1347 N N . ALA A 1 176 ? 14.598 -6.054 -21.421 1.00 92.00 176 ALA A N 1
ATOM 1348 C CA . ALA A 1 176 ? 15.672 -6.757 -20.717 1.00 92.00 176 ALA A CA 1
ATOM 1349 C C . ALA A 1 176 ? 16.995 -6.769 -21.504 1.00 92.00 176 ALA A C 1
ATOM 1351 O O . ALA A 1 176 ? 18.034 -6.434 -20.941 1.00 92.00 176 ALA A O 1
ATOM 1352 N N . ASP A 1 177 ? 16.937 -7.077 -22.802 1.00 90.69 177 ASP A N 1
ATOM 1353 C CA . ASP A 1 177 ? 18.133 -7.242 -23.642 1.00 90.69 177 ASP A CA 1
ATOM 1354 C C . ASP A 1 177 ? 18.850 -5.914 -23.935 1.00 90.69 177 ASP A C 1
ATOM 1356 O O . ASP A 1 177 ? 20.071 -5.863 -24.052 1.00 90.69 177 ASP A O 1
ATOM 1360 N N . GLU A 1 178 ? 18.090 -4.823 -24.050 1.00 91.06 178 GLU A N 1
ATOM 1361 C CA . GLU A 1 178 ? 18.601 -3.509 -24.467 1.00 91.06 178 GLU A CA 1
ATOM 1362 C C . GLU A 1 178 ? 18.785 -2.534 -23.299 1.00 91.06 178 GLU A C 1
ATOM 1364 O O . GLU A 1 178 ? 19.453 -1.513 -23.442 1.00 91.06 178 GLU A O 1
ATOM 1369 N N . PHE A 1 179 ? 18.187 -2.832 -22.144 1.00 94.06 179 PHE A N 1
ATOM 1370 C CA . PHE A 1 179 ? 18.175 -1.979 -20.956 1.00 94.06 179 PHE A CA 1
ATOM 1371 C C . PHE A 1 179 ? 17.623 -0.562 -21.209 1.00 94.06 179 PHE A C 1
ATOM 1373 O O . PHE A 1 179 ? 18.067 0.424 -20.620 1.00 94.06 179 PHE A O 1
ATOM 1380 N N . VAL A 1 180 ? 16.625 -0.457 -22.091 1.00 94.19 180 VAL A N 1
ATOM 1381 C CA . VAL A 1 180 ? 15.953 0.806 -22.434 1.00 94.19 180 VAL A CA 1
ATOM 1382 C C . VAL A 1 180 ? 14.492 0.805 -21.977 1.00 94.19 180 VAL A C 1
ATOM 1384 O O . VAL A 1 180 ? 13.845 -0.249 -22.002 1.00 94.19 180 VAL A O 1
ATOM 1387 N N . PRO A 1 181 ? 13.932 1.967 -21.588 1.00 96.19 181 PRO A N 1
ATOM 1388 C CA . PRO A 1 181 ? 12.505 2.086 -21.319 1.00 96.19 181 PRO A CA 1
ATOM 1389 C C . PRO A 1 181 ? 11.684 1.723 -22.560 1.00 96.19 181 PRO A C 1
ATOM 1391 O O . PRO A 1 181 ? 11.872 2.292 -23.635 1.00 96.19 181 PRO A O 1
ATOM 1394 N N . LEU A 1 182 ? 10.735 0.802 -22.408 1.00 95.31 182 LEU A N 1
ATOM 1395 C CA . LEU A 1 182 ? 9.845 0.358 -23.479 1.00 95.31 182 LEU A CA 1
ATOM 1396 C C . LEU A 1 182 ? 9.063 1.521 -24.135 1.00 95.31 182 LEU A C 1
ATOM 1398 O O . LEU A 1 182 ? 8.964 1.527 -25.365 1.00 95.31 182 LEU A O 1
ATOM 1402 N N . PRO A 1 183 ? 8.607 2.558 -23.395 1.00 94.94 183 PRO A N 1
ATOM 1403 C CA . PRO A 1 183 ? 8.007 3.745 -24.007 1.00 94.94 183 PRO A CA 1
ATOM 1404 C C . PRO A 1 183 ? 8.933 4.508 -24.964 1.00 94.94 183 PRO A C 1
ATOM 1406 O O . PRO A 1 183 ? 8.452 5.068 -25.948 1.00 94.94 183 PRO A O 1
ATOM 1409 N N . CYS A 1 184 ? 10.256 4.478 -24.756 1.00 92.38 184 CYS A N 1
ATOM 1410 C CA . CYS A 1 184 ? 11.223 5.090 -25.677 1.00 92.38 184 CYS A CA 1
ATOM 1411 C C . CYS A 1 184 ? 11.317 4.347 -27.021 1.00 92.38 184 CYS A C 1
ATOM 1413 O O . CYS A 1 184 ? 11.792 4.920 -27.997 1.00 92.38 184 CYS A O 1
ATOM 1415 N N . LYS A 1 185 ? 10.837 3.097 -27.101 1.00 90.94 185 LYS A N 1
ATOM 1416 C CA . LYS A 1 185 ? 10.765 2.315 -28.348 1.00 90.94 185 LYS A CA 1
ATOM 1417 C C . LYS A 1 185 ? 9.467 2.537 -29.134 1.00 90.94 185 LYS A C 1
ATOM 1419 O O . LYS A 1 185 ? 9.169 1.781 -30.054 1.00 90.94 185 LYS A O 1
ATOM 1424 N N . GLY A 1 186 ? 8.675 3.540 -28.756 1.00 86.31 186 GLY A N 1
ATOM 1425 C CA . GLY A 1 186 ? 7.407 3.878 -29.403 1.00 86.31 186 GLY A CA 1
ATOM 1426 C C . GLY A 1 186 ? 6.182 3.168 -28.821 1.00 86.31 186 GLY A C 1
ATOM 1427 O O . GLY A 1 186 ? 5.064 3.503 -29.204 1.00 86.31 186 GLY A O 1
ATOM 1428 N N . ASN A 1 187 ? 6.343 2.242 -27.865 1.00 83.25 187 ASN A N 1
ATOM 1429 C CA . ASN A 1 187 ? 5.208 1.635 -27.167 1.00 83.25 187 ASN A CA 1
ATOM 1430 C C . ASN A 1 187 ? 4.820 2.455 -25.929 1.00 83.25 187 ASN A C 1
ATOM 1432 O O . ASN A 1 187 ? 5.184 2.132 -24.799 1.00 83.25 187 ASN A O 1
ATOM 1436 N N . THR A 1 188 ? 4.067 3.529 -26.157 1.00 84.56 188 THR A N 1
ATOM 1437 C CA . THR A 1 188 ? 3.560 4.425 -25.105 1.00 84.56 188 THR A CA 1
ATOM 1438 C C . THR A 1 188 ? 2.206 3.994 -24.535 1.00 84.56 188 THR A C 1
ATOM 1440 O O . THR A 1 188 ? 1.660 4.689 -23.676 1.00 84.56 188 THR A O 1
ATOM 1443 N N . SER A 1 189 ? 1.666 2.854 -24.984 1.00 89.69 189 SER A N 1
ATOM 1444 C CA . SER A 1 189 ? 0.420 2.279 -24.462 1.00 89.69 189 SER A CA 1
ATOM 1445 C C . SER A 1 189 ? 0.562 1.855 -22.993 1.00 89.69 189 SER A C 1
ATOM 1447 O O . SER A 1 189 ? 1.669 1.832 -22.454 1.00 89.69 189 SER A O 1
ATOM 1449 N N . LYS A 1 190 ? -0.545 1.464 -22.342 1.00 86.19 190 LYS A N 1
ATOM 1450 C CA . LYS A 1 190 ? -0.542 0.984 -20.943 1.00 86.19 190 LYS A CA 1
ATOM 1451 C C . LYS A 1 190 ? 0.460 -0.156 -20.704 1.00 86.19 190 LYS A C 1
ATOM 1453 O O . LYS A 1 190 ? 1.047 -0.220 -19.629 1.00 86.19 190 LYS A O 1
ATOM 1458 N N . ASP A 1 191 ? 0.723 -0.988 -21.713 1.00 90.19 191 ASP A N 1
ATOM 1459 C CA . ASP A 1 191 ? 1.676 -2.102 -21.626 1.00 90.19 191 ASP A CA 1
ATOM 1460 C C . ASP A 1 191 ? 3.141 -1.661 -21.535 1.00 90.19 191 ASP A C 1
ATOM 1462 O O . ASP A 1 191 ? 3.992 -2.445 -21.106 1.00 90.19 191 ASP A O 1
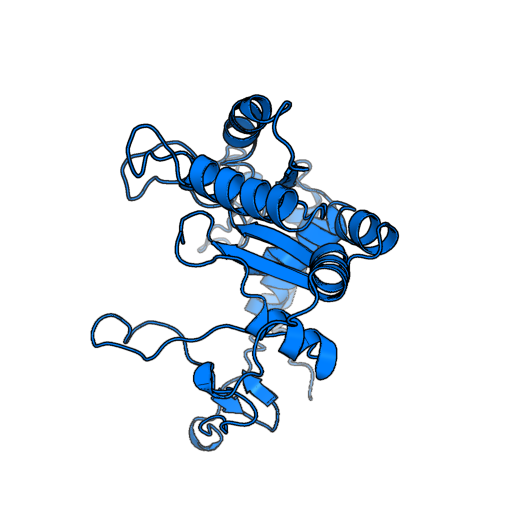ATOM 1466 N N . GLY A 1 192 ? 3.436 -0.412 -21.904 1.00 94.69 192 GLY A N 1
ATOM 1467 C CA . GLY A 1 192 ? 4.738 0.227 -21.724 1.00 94.69 192 GLY A CA 1
ATOM 1468 C C . GLY A 1 192 ? 5.079 0.525 -20.262 1.00 94.69 192 GLY A C 1
ATOM 1469 O O . GLY A 1 192 ? 6.231 0.838 -19.957 1.00 94.69 192 GLY A O 1
ATOM 1470 N N . TRP A 1 193 ? 4.109 0.405 -19.352 1.00 96.06 193 TRP A N 1
ATOM 1471 C CA . TRP A 1 193 ? 4.208 0.874 -17.975 1.00 96.06 193 TRP A CA 1
ATOM 1472 C C . TRP A 1 193 ? 3.803 -0.201 -16.967 1.00 96.06 193 TRP A C 1
ATOM 1474 O O . TRP A 1 193 ? 3.157 -1.200 -17.289 1.00 96.06 193 TRP A O 1
ATOM 1484 N N . TYR A 1 194 ? 4.188 -0.001 -15.712 1.00 96.06 194 TYR A N 1
ATOM 1485 C CA . TYR A 1 194 ? 3.750 -0.828 -14.597 1.00 96.06 194 TYR A CA 1
ATOM 1486 C C . TYR A 1 194 ? 3.690 -0.007 -13.300 1.00 96.06 194 TYR A C 1
ATOM 1488 O O . TYR A 1 194 ? 4.481 0.922 -13.120 1.00 96.06 194 TYR A O 1
ATOM 1496 N N . PRO A 1 195 ? 2.764 -0.326 -12.380 1.00 96.31 195 PRO A N 1
ATOM 1497 C CA . PRO A 1 195 ? 2.840 0.186 -11.020 1.00 96.31 195 PRO A CA 1
ATOM 1498 C C . PRO A 1 195 ? 3.971 -0.527 -10.253 1.00 96.31 195 PRO A C 1
ATOM 1500 O O . PRO A 1 195 ? 4.011 -1.761 -10.285 1.00 96.31 195 PRO A O 1
ATOM 1503 N N . PRO A 1 196 ? 4.853 0.181 -9.526 1.00 96.00 196 PRO A N 1
ATOM 1504 C CA . PRO A 1 196 ? 6.035 -0.398 -8.876 1.00 96.00 196 PRO A CA 1
ATOM 1505 C C . PRO A 1 196 ? 5.741 -1.158 -7.566 1.00 96.00 196 PRO A C 1
ATOM 1507 O O . PRO A 1 196 ? 6.497 -1.096 -6.598 1.00 96.00 196 PRO A O 1
ATOM 1510 N N . GLY A 1 197 ? 4.654 -1.933 -7.550 1.00 94.19 197 GLY A N 1
ATOM 1511 C CA . GLY A 1 197 ? 4.233 -2.752 -6.416 1.00 94.19 197 GLY A CA 1
ATOM 1512 C C . GLY A 1 197 ? 3.736 -1.939 -5.216 1.00 94.19 197 GLY A C 1
ATOM 1513 O O . GLY A 1 197 ? 3.764 -0.715 -5.197 1.00 94.19 197 GLY A O 1
ATOM 1514 N N . HIS A 1 198 ? 3.283 -2.635 -4.172 1.00 93.56 198 HIS A N 1
ATOM 1515 C CA . HIS A 1 198 ? 2.697 -1.983 -2.995 1.00 93.56 198 HIS A CA 1
ATOM 1516 C C . HIS A 1 198 ? 3.719 -1.245 -2.113 1.00 93.56 198 HIS A C 1
ATOM 1518 O O . HIS A 1 198 ? 3.320 -0.445 -1.273 1.00 93.56 198 HIS A O 1
ATOM 1524 N N . GLY A 1 199 ? 5.025 -1.480 -2.290 1.00 94.44 199 GLY A N 1
ATOM 1525 C CA . GLY A 1 199 ? 6.078 -0.735 -1.583 1.00 94.44 199 GLY A CA 1
ATOM 1526 C C . GLY A 1 199 ? 6.104 0.757 -1.934 1.00 94.44 199 GLY A C 1
ATOM 1527 O O . GLY A 1 199 ? 6.611 1.569 -1.165 1.00 94.44 199 GLY A O 1
ATOM 1528 N N . ASP A 1 200 ? 5.496 1.129 -3.060 1.00 97.12 200 ASP A N 1
ATOM 1529 C CA . ASP A 1 200 ? 5.327 2.513 -3.495 1.00 97.12 200 ASP A CA 1
ATOM 1530 C C . ASP A 1 200 ? 4.248 3.280 -2.707 1.00 97.12 200 ASP A C 1
ATOM 1532 O O . ASP A 1 200 ? 4.104 4.490 -2.867 1.00 97.12 200 ASP A O 1
ATOM 1536 N N . VAL A 1 201 ? 3.531 2.622 -1.785 1.00 97.69 201 VAL A N 1
ATOM 1537 C CA . VAL A 1 201 ? 2.533 3.277 -0.927 1.00 97.69 201 VAL A CA 1
ATOM 1538 C C . VAL A 1 201 ? 3.104 4.471 -0.165 1.00 97.69 201 VAL A C 1
ATOM 1540 O O . VAL A 1 201 ? 2.446 5.504 -0.083 1.00 97.69 201 VAL A O 1
ATOM 1543 N N . PHE A 1 202 ? 4.335 4.378 0.347 1.00 96.88 202 PHE A N 1
ATOM 1544 C CA . PHE A 1 202 ? 4.950 5.455 1.125 1.00 96.88 202 PHE A CA 1
ATOM 1545 C C . PHE A 1 202 ? 5.255 6.698 0.275 1.00 96.88 202 PHE A C 1
ATOM 1547 O O . PHE A 1 202 ? 4.741 7.774 0.604 1.00 96.88 202 PHE A O 1
ATOM 1554 N N . PRO A 1 203 ? 6.051 6.605 -0.816 1.00 96.81 203 PRO A N 1
ATOM 1555 C CA . PRO A 1 203 ? 6.307 7.764 -1.661 1.00 96.81 203 PRO A CA 1
ATOM 1556 C C . PRO A 1 203 ? 5.027 8.290 -2.315 1.00 96.81 203 PRO A C 1
ATOM 1558 O O . PRO A 1 203 ? 4.841 9.502 -2.350 1.00 96.81 203 PRO A O 1
ATOM 1561 N N . SER A 1 204 ? 4.108 7.430 -2.759 1.00 97.00 204 SER A N 1
ATOM 1562 C CA . SER A 1 204 ? 2.875 7.884 -3.412 1.00 97.00 204 SER A CA 1
ATOM 1563 C C . SER A 1 204 ? 1.894 8.557 -2.461 1.00 97.00 204 SER A C 1
ATOM 1565 O O . SER A 1 204 ? 1.308 9.583 -2.812 1.00 97.00 204 SER A O 1
ATOM 1567 N N . LEU A 1 205 ? 1.758 8.068 -1.224 1.00 97.44 205 LEU A N 1
ATOM 1568 C CA . LEU A 1 205 ? 0.940 8.739 -0.213 1.00 97.44 205 LEU A CA 1
ATOM 1569 C C . LEU A 1 205 ? 1.493 10.134 0.105 1.00 97.44 205 LEU A C 1
ATOM 1571 O O . LEU A 1 205 ? 0.721 11.091 0.196 1.00 97.44 205 LEU A O 1
ATOM 1575 N N . LYS A 1 206 ? 2.821 10.268 0.201 1.00 96.94 206 LYS A N 1
ATOM 1576 C CA . LYS A 1 206 ? 3.491 11.563 0.372 1.00 96.94 206 LYS A CA 1
ATOM 1577 C C . LYS A 1 206 ? 3.276 12.477 -0.840 1.00 96.94 206 LYS A C 1
ATOM 1579 O O . LYS A 1 206 ? 2.783 13.588 -0.686 1.00 96.94 206 LYS A O 1
ATOM 1584 N N . ASN A 1 207 ? 3.586 11.999 -2.043 1.00 95.44 207 ASN A N 1
ATOM 1585 C CA . ASN A 1 207 ? 3.516 12.780 -3.283 1.00 95.44 207 ASN A CA 1
ATOM 1586 C C . ASN A 1 207 ? 2.086 13.214 -3.635 1.00 95.44 207 ASN A C 1
ATOM 1588 O O . ASN A 1 207 ? 1.899 14.245 -4.272 1.00 95.44 207 ASN A O 1
ATOM 1592 N N . SER A 1 208 ? 1.074 12.461 -3.195 1.00 96.31 208 SER A N 1
ATOM 1593 C CA . SER A 1 208 ? -0.335 12.825 -3.376 1.00 96.31 208 SER A CA 1
ATOM 1594 C C . SER A 1 208 ? -0.791 14.024 -2.528 1.00 96.31 208 SER A C 1
ATOM 1596 O O . SER A 1 208 ? -1.922 14.483 -2.685 1.00 96.31 208 SER A O 1
ATOM 1598 N N . GLY A 1 209 ? 0.028 14.483 -1.570 1.00 96.81 209 GLY A N 1
ATOM 1599 C CA . GLY A 1 209 ? -0.342 15.495 -0.573 1.00 96.81 209 GLY A CA 1
ATOM 1600 C C . GLY A 1 209 ? -1.347 15.002 0.476 1.00 96.81 209 GLY A C 1
ATOM 1601 O O . GLY A 1 209 ? -1.692 15.735 1.404 1.00 96.81 209 GLY A O 1
ATOM 1602 N N . LYS A 1 210 ? -1.822 13.751 0.371 1.00 96.94 210 LYS A N 1
ATOM 1603 C CA . LYS A 1 210 ? -2.771 13.172 1.329 1.00 96.94 210 LYS A CA 1
ATOM 1604 C C . LYS A 1 210 ? -2.131 12.941 2.689 1.00 96.94 210 LYS A C 1
ATOM 1606 O O . LYS A 1 210 ? -2.822 13.117 3.683 1.00 96.94 210 LYS A O 1
ATOM 1611 N N . LEU A 1 211 ? -0.840 12.603 2.747 1.00 97.62 211 LEU A N 1
ATOM 1612 C CA . LEU A 1 211 ? -0.128 12.457 4.019 1.00 97.62 211 LEU A CA 1
ATOM 1613 C C . LEU A 1 211 ? -0.234 13.734 4.868 1.00 97.62 211 LEU A C 1
ATOM 1615 O O . LEU A 1 211 ? -0.751 13.684 5.981 1.00 97.62 211 LEU A O 1
ATOM 1619 N N . ASP A 1 212 ? 0.164 14.881 4.316 1.00 97.38 212 ASP A N 1
ATOM 1620 C CA . ASP A 1 212 ? 0.135 16.168 5.023 1.00 97.38 212 ASP A CA 1
ATOM 1621 C C . ASP A 1 212 ? -1.303 16.607 5.355 1.00 97.38 212 ASP A C 1
ATOM 1623 O O . ASP A 1 212 ? -1.587 17.107 6.447 1.00 97.38 212 ASP A O 1
ATOM 1627 N N . ALA A 1 213 ? -2.251 16.349 4.448 1.00 97.38 213 ALA A N 1
ATOM 1628 C CA . ALA A 1 213 ? -3.667 16.621 4.687 1.00 97.38 213 ALA A CA 1
ATOM 1629 C C . ALA A 1 213 ? -4.249 15.769 5.832 1.00 97.38 213 ALA A C 1
ATOM 1631 O O . ALA A 1 213 ? -5.082 16.250 6.596 1.00 97.38 213 ALA A O 1
ATOM 1632 N N . LEU A 1 214 ? -3.815 14.516 5.986 1.00 97.12 214 LEU A N 1
ATOM 1633 C CA . LEU A 1 214 ? -4.249 13.642 7.078 1.00 97.12 214 LEU A CA 1
ATOM 1634 C C . LEU A 1 214 ? -3.580 14.029 8.401 1.00 97.12 214 LEU A C 1
ATOM 1636 O O . LEU A 1 214 ? -4.260 14.110 9.424 1.00 97.12 214 LEU A O 1
ATOM 1640 N N . LEU A 1 215 ? -2.282 14.338 8.379 1.00 97.69 215 LEU A N 1
ATOM 1641 C CA . LEU A 1 215 ? -1.551 14.818 9.555 1.00 97.69 215 LEU A CA 1
ATOM 1642 C C . LEU A 1 215 ? -2.147 16.125 10.096 1.00 97.69 215 LEU A C 1
ATOM 1644 O O . LEU A 1 215 ? -2.346 16.255 11.301 1.00 97.69 215 LEU A O 1
ATOM 1648 N N . SER A 1 216 ? -2.522 17.068 9.222 1.00 97.56 216 SER A N 1
ATOM 1649 C CA . SER A 1 216 ? -3.168 18.323 9.647 1.00 97.56 216 SER A CA 1
ATOM 1650 C C . SER A 1 216 ? -4.557 18.122 10.273 1.00 97.56 216 SER A C 1
ATOM 1652 O O . SER A 1 216 ? -4.989 18.943 11.080 1.00 97.56 216 SER A O 1
ATOM 1654 N N . LYS A 1 217 ? -5.230 17.001 9.974 1.00 96.19 217 LYS A N 1
ATOM 1655 C CA . LYS A 1 217 ? -6.469 16.558 10.639 1.00 96.19 217 LYS A CA 1
ATOM 1656 C C . LYS A 1 217 ? -6.219 15.793 11.952 1.00 96.19 217 LYS A C 1
ATOM 1658 O O . LYS A 1 217 ? -7.171 15.281 12.536 1.00 96.19 217 LYS A O 1
ATOM 1663 N N . GLY A 1 218 ? -4.971 15.679 12.414 1.00 96.81 218 GLY A N 1
ATOM 1664 C CA . GLY A 1 218 ? -4.615 14.975 13.652 1.00 96.81 218 GLY A CA 1
ATOM 1665 C C . GLY A 1 218 ? -4.575 13.449 13.528 1.00 96.81 218 GLY A C 1
ATOM 1666 O O . GLY A 1 218 ? -4.660 12.751 14.538 1.00 96.81 218 GLY A O 1
ATOM 1667 N N . LYS A 1 219 ? -4.468 12.912 12.305 1.00 97.25 219 LYS A N 1
ATOM 1668 C CA . LYS A 1 219 ? -4.247 11.477 12.089 1.00 97.25 219 LYS A CA 1
ATOM 1669 C C . LYS A 1 219 ? -2.800 11.116 12.428 1.00 97.25 219 LYS A C 1
ATOM 1671 O O . LYS A 1 219 ? -1.891 11.860 12.085 1.00 97.25 219 LYS A O 1
ATOM 1676 N N . GLU A 1 220 ? -2.590 9.970 13.068 1.00 97.88 220 GLU A N 1
ATOM 1677 C CA . GLU A 1 220 ? -1.264 9.511 13.516 1.00 97.88 220 GLU A CA 1
ATOM 1678 C C . GLU A 1 220 ? -0.872 8.155 12.909 1.00 97.88 220 GLU A C 1
ATOM 1680 O O . GLU A 1 220 ? 0.312 7.906 12.704 1.00 97.88 220 GLU A O 1
ATOM 1685 N N . TYR A 1 221 ? -1.845 7.292 12.588 1.00 98.38 221 TYR A N 1
ATOM 1686 C CA . TYR A 1 221 ? -1.593 5.932 12.102 1.00 98.38 221 TYR A CA 1
ATOM 1687 C C . TYR A 1 221 ? -2.408 5.609 10.853 1.00 98.38 221 TYR A C 1
ATOM 1689 O O . TYR A 1 221 ? -3.564 6.019 10.716 1.00 98.38 221 TYR A O 1
ATOM 1697 N N . VAL A 1 222 ? -1.815 4.802 9.972 1.00 98.19 222 VAL A N 1
ATOM 1698 C CA . VAL A 1 222 ? -2.481 4.225 8.804 1.00 98.19 222 VAL A CA 1
ATOM 1699 C C . VAL A 1 222 ? -2.507 2.703 8.915 1.00 98.19 222 VAL A C 1
ATOM 1701 O O . VAL A 1 222 ? -1.471 2.058 9.047 1.00 98.19 222 VAL A O 1
ATOM 1704 N N . PHE A 1 223 ? -3.702 2.123 8.847 1.00 98.50 223 PHE A N 1
ATOM 1705 C CA . PHE A 1 223 ? -3.902 0.684 8.730 1.00 98.50 223 PHE A CA 1
ATOM 1706 C C . PHE A 1 223 ? -3.937 0.299 7.252 1.00 98.50 223 PHE A C 1
ATOM 1708 O O . PHE A 1 223 ? -4.875 0.661 6.541 1.00 98.50 223 PHE A O 1
ATOM 1715 N N . VAL A 1 224 ? -2.909 -0.414 6.788 1.00 98.50 224 VAL A N 1
ATOM 1716 C CA . VAL A 1 224 ? -2.754 -0.818 5.385 1.00 98.50 224 VAL A CA 1
ATOM 1717 C C . VAL A 1 224 ? -3.130 -2.285 5.217 1.00 98.50 224 VAL A C 1
ATOM 1719 O O . VAL A 1 224 ? -2.580 -3.149 5.891 1.00 98.50 224 VAL A O 1
ATOM 1722 N N . ALA A 1 225 ? -4.015 -2.581 4.268 1.00 98.00 225 ALA A N 1
ATOM 1723 C CA . ALA A 1 225 ? -4.337 -3.955 3.892 1.00 98.00 225 ALA A CA 1
ATOM 1724 C C . ALA A 1 225 ? -4.699 -4.064 2.408 1.00 98.00 225 ALA A C 1
ATOM 1726 O O . ALA A 1 225 ? -5.055 -3.075 1.764 1.00 98.00 225 ALA A O 1
ATOM 1727 N N . ASN A 1 226 ? -4.665 -5.276 1.856 1.00 97.00 226 ASN A N 1
ATOM 1728 C CA . ASN A 1 226 ? -5.185 -5.497 0.511 1.00 97.00 226 ASN A CA 1
ATOM 1729 C C . ASN A 1 226 ? -6.698 -5.249 0.459 1.00 97.00 226 ASN A C 1
ATOM 1731 O O . ASN A 1 226 ? -7.426 -5.528 1.413 1.00 97.00 226 ASN A O 1
ATOM 1735 N N . SER A 1 227 ? -7.171 -4.749 -0.680 1.00 94.44 227 SER A N 1
ATOM 1736 C CA . SER A 1 227 ? -8.602 -4.542 -0.929 1.00 94.44 227 SER A CA 1
ATOM 1737 C C . SER A 1 227 ? -9.404 -5.842 -1.066 1.00 94.44 227 SER A C 1
ATOM 1739 O O . SER A 1 227 ? -10.620 -5.808 -0.939 1.00 94.44 227 SER A O 1
ATOM 1741 N N . ASP A 1 228 ? -8.747 -6.982 -1.281 1.00 94.25 228 ASP A N 1
ATOM 1742 C CA . ASP A 1 228 ? -9.366 -8.307 -1.403 1.00 94.25 228 ASP A CA 1
ATOM 1743 C C . ASP A 1 228 ? -9.287 -9.151 -0.114 1.00 94.25 228 ASP A C 1
ATOM 1745 O O . ASP A 1 228 ? -9.784 -10.277 -0.083 1.00 94.25 228 ASP A O 1
ATOM 1749 N N . ASN A 1 229 ? -8.700 -8.622 0.967 1.00 96.00 229 ASN A N 1
ATOM 1750 C CA . ASN A 1 229 ? -8.666 -9.288 2.268 1.00 96.00 229 ASN A CA 1
ATOM 1751 C C . ASN A 1 229 ? -9.801 -8.779 3.172 1.00 96.00 229 ASN A C 1
ATOM 1753 O O . ASN A 1 229 ? -9.667 -7.753 3.843 1.00 96.00 229 ASN A O 1
ATOM 1757 N N . LEU A 1 230 ? -10.905 -9.527 3.228 1.00 94.25 230 LEU A N 1
ATOM 1758 C CA . LEU A 1 230 ? -12.067 -9.197 4.066 1.00 94.25 230 LEU A CA 1
ATOM 1759 C C . LEU A 1 230 ? -11.844 -9.418 5.567 1.00 94.25 230 LEU A C 1
ATOM 1761 O O . LEU A 1 230 ? -12.594 -8.861 6.368 1.00 94.25 230 LEU A O 1
ATOM 1765 N N . GLY A 1 231 ? -10.837 -10.213 5.945 1.00 96.12 231 GLY A N 1
ATOM 1766 C CA . GLY A 1 231 ? -10.463 -10.428 7.345 1.00 96.12 231 GLY A CA 1
ATOM 1767 C C . GLY A 1 231 ? -9.711 -9.244 7.955 1.00 96.12 231 GLY A C 1
ATOM 1768 O O . GLY A 1 231 ? -9.659 -9.118 9.172 1.00 96.12 231 GLY A O 1
ATOM 1769 N N . ALA A 1 232 ? -9.172 -8.349 7.121 1.00 96.88 232 ALA A N 1
ATOM 1770 C CA . ALA A 1 232 ? -8.444 -7.159 7.552 1.00 96.88 232 ALA A CA 1
ATOM 1771 C C . ALA A 1 232 ? -9.401 -6.025 7.966 1.00 96.88 232 ALA A C 1
ATOM 1773 O O . ALA A 1 232 ? -9.560 -5.022 7.252 1.00 96.88 232 ALA A O 1
ATOM 1774 N N . VAL A 1 233 ? -10.044 -6.210 9.117 1.00 96.75 233 VAL A N 1
ATOM 1775 C CA . VAL A 1 233 ? -10.894 -5.221 9.793 1.00 96.75 233 VAL A CA 1
ATOM 1776 C C . VAL A 1 233 ? -10.082 -4.388 10.788 1.00 96.75 233 VAL A C 1
ATOM 1778 O O . VAL A 1 233 ? -8.994 -4.782 11.191 1.00 96.75 233 VAL A O 1
ATOM 1781 N N . VAL A 1 234 ? -10.603 -3.226 11.192 1.00 96.69 234 VAL A N 1
ATOM 1782 C CA . VAL A 1 234 ? -9.954 -2.401 12.224 1.00 96.69 234 VAL A CA 1
ATOM 1783 C C . VAL A 1 234 ? -10.023 -3.116 13.574 1.00 96.69 234 VAL A C 1
ATOM 1785 O O . VAL A 1 234 ? -11.109 -3.282 14.130 1.00 96.69 234 VAL A O 1
ATOM 1788 N N . ASP A 1 235 ? -8.862 -3.485 14.113 1.00 96.62 235 ASP A N 1
ATOM 1789 C CA . ASP A 1 235 ? -8.732 -4.093 15.435 1.00 96.62 235 ASP A CA 1
ATOM 1790 C C . ASP A 1 235 ? -8.265 -3.066 16.480 1.00 96.62 235 ASP A C 1
ATOM 1792 O O . ASP A 1 235 ? -7.154 -2.527 16.436 1.00 96.62 235 ASP A O 1
ATOM 1796 N N . LEU A 1 236 ? -9.135 -2.797 17.454 1.00 95.44 236 LEU A N 1
ATOM 1797 C CA . LEU A 1 236 ? -8.879 -1.811 18.500 1.00 95.44 236 LEU A CA 1
ATOM 1798 C C . LEU A 1 236 ? -7.866 -2.286 19.551 1.00 95.44 236 LEU A C 1
ATOM 1800 O O . LEU A 1 236 ? -7.216 -1.440 20.165 1.00 95.44 236 LEU A O 1
ATOM 1804 N N . LYS A 1 237 ? -7.699 -3.600 19.767 1.00 95.44 237 LYS A N 1
ATOM 1805 C CA . LYS A 1 237 ? -6.674 -4.128 20.684 1.00 95.44 237 LYS A CA 1
ATOM 1806 C C . LYS A 1 237 ? -5.285 -3.871 20.115 1.00 95.44 237 LYS A C 1
ATOM 1808 O O . LYS A 1 237 ? -4.422 -3.360 20.830 1.00 95.44 237 LYS A O 1
ATOM 1813 N N . ILE A 1 238 ? -5.097 -4.169 18.826 1.00 96.94 238 ILE A N 1
ATOM 1814 C CA . ILE A 1 238 ? -3.846 -3.886 18.111 1.00 96.94 238 ILE A CA 1
ATOM 1815 C C . ILE A 1 238 ? -3.578 -2.387 18.158 1.00 96.94 238 ILE A C 1
ATOM 1817 O O . ILE A 1 238 ? -2.532 -1.956 18.638 1.00 96.94 238 ILE A O 1
ATOM 1821 N N . PHE A 1 239 ? -4.545 -1.573 17.743 1.00 95.88 239 PHE A N 1
ATOM 1822 C CA . PHE A 1 239 ? -4.323 -0.139 17.639 1.00 95.88 239 PHE A CA 1
ATOM 1823 C C . PHE A 1 239 ? -4.034 0.539 18.991 1.00 95.88 239 PHE A C 1
ATOM 1825 O O . PHE A 1 239 ? -3.129 1.372 19.089 1.00 95.88 239 PHE A O 1
ATOM 1832 N N . ASN A 1 240 ? -4.729 0.131 20.059 1.00 95.12 240 ASN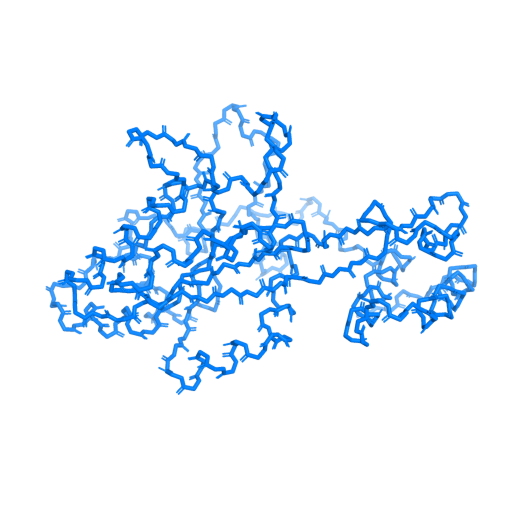 A N 1
ATOM 1833 C CA . ASN A 1 240 ? -4.439 0.585 21.420 1.00 95.12 240 ASN A CA 1
ATOM 1834 C C . ASN A 1 240 ? -3.007 0.220 21.849 1.00 95.12 240 ASN A C 1
ATOM 1836 O O . ASN A 1 240 ? -2.305 1.037 22.447 1.00 95.12 240 ASN A O 1
ATOM 1840 N N . HIS A 1 241 ? -2.543 -0.989 21.516 1.00 95.94 241 HIS A N 1
ATOM 1841 C CA . HIS A 1 241 ? -1.173 -1.409 21.800 1.00 95.94 241 HIS A CA 1
ATOM 1842 C C . HIS A 1 241 ? -0.140 -0.520 21.091 1.00 95.94 241 HIS A C 1
ATOM 1844 O O . HIS A 1 241 ? 0.810 -0.078 21.740 1.00 95.94 241 HIS A O 1
ATOM 1850 N N . LEU A 1 242 ? -0.350 -0.205 19.807 1.00 96.56 242 LEU A N 1
ATOM 1851 C CA . LEU A 1 242 ? 0.564 0.641 19.028 1.00 96.56 242 LEU A CA 1
ATOM 1852 C C . LEU A 1 242 ? 0.702 2.039 19.630 1.00 96.56 242 LEU A C 1
ATOM 1854 O O . LEU A 1 242 ? 1.817 2.516 19.834 1.00 96.56 242 LEU A O 1
ATOM 1858 N N . ILE A 1 243 ? -0.421 2.672 19.983 1.00 94.19 243 ILE A N 1
ATOM 1859 C CA . ILE A 1 243 ? -0.420 4.020 20.565 1.00 94.19 243 ILE A CA 1
ATOM 1860 C C . ILE A 1 243 ? 0.274 4.033 21.931 1.00 94.19 243 ILE A C 1
ATOM 1862 O O . ILE A 1 243 ? 1.083 4.923 22.202 1.00 94.19 243 ILE A O 1
ATOM 1866 N N . ARG A 1 244 ? -0.003 3.047 22.794 1.00 93.56 244 ARG A N 1
ATOM 1867 C CA . ARG A 1 244 ? 0.577 2.986 24.147 1.00 93.56 244 ARG A CA 1
ATOM 1868 C C . ARG A 1 244 ? 2.086 2.766 24.134 1.00 93.56 244 ARG A C 1
ATOM 1870 O O . ARG A 1 244 ? 2.787 3.362 24.949 1.00 93.56 244 ARG A O 1
ATOM 1877 N N . ASN A 1 245 ? 2.573 1.931 23.221 1.00 95.19 245 ASN A N 1
ATOM 1878 C CA . ASN A 1 245 ? 3.992 1.591 23.117 1.00 95.19 245 ASN A CA 1
ATOM 1879 C C . ASN A 1 245 ? 4.745 2.444 22.085 1.00 95.19 245 ASN A C 1
ATOM 1881 O O . ASN A 1 245 ? 5.956 2.293 21.949 1.00 95.19 245 ASN A O 1
ATOM 1885 N N . LYS A 1 246 ? 4.050 3.361 21.395 1.00 95.94 246 LYS A N 1
ATOM 1886 C CA . LYS A 1 246 ? 4.595 4.240 20.349 1.00 95.94 246 LYS A CA 1
ATOM 1887 C C . LYS A 1 246 ? 5.317 3.459 19.245 1.00 95.94 246 LYS A C 1
ATOM 1889 O O . LYS A 1 246 ? 6.416 3.821 18.832 1.00 95.94 246 LYS A O 1
ATOM 1894 N N . ASN A 1 247 ? 4.715 2.362 18.791 1.00 96.12 247 ASN A N 1
ATOM 1895 C CA . ASN A 1 247 ? 5.271 1.570 17.697 1.00 96.12 247 ASN A CA 1
ATOM 1896 C C . ASN A 1 247 ? 5.064 2.301 16.367 1.00 96.12 247 ASN A C 1
ATOM 1898 O O . ASN A 1 247 ? 3.931 2.469 15.946 1.00 96.12 247 ASN A O 1
ATOM 1902 N N . GLU A 1 248 ? 6.132 2.677 15.666 1.00 96.56 248 GLU A N 1
ATOM 1903 C CA . GLU A 1 248 ? 6.014 3.377 14.372 1.00 96.56 248 GLU A CA 1
ATOM 1904 C C . GLU A 1 248 ? 5.520 2.473 13.233 1.00 96.56 248 GLU A C 1
ATOM 1906 O O . GLU A 1 248 ? 4.927 2.946 12.265 1.00 96.56 248 GLU A O 1
ATOM 1911 N N . TYR A 1 249 ? 5.764 1.165 13.341 1.00 96.56 249 TYR A N 1
ATOM 1912 C CA . TYR A 1 249 ? 5.369 0.176 12.346 1.00 96.56 249 TYR A CA 1
ATOM 1913 C C . TYR A 1 249 ? 4.984 -1.139 13.021 1.00 96.56 249 TYR A C 1
ATOM 1915 O O . TYR A 1 249 ? 5.628 -1.575 13.977 1.00 96.56 249 TYR A O 1
ATOM 1923 N N . CYS A 1 250 ? 3.950 -1.789 12.497 1.00 96.75 250 CYS A N 1
ATOM 1924 C CA . CYS A 1 250 ? 3.513 -3.111 12.918 1.00 96.75 250 CYS A CA 1
ATOM 1925 C C . CYS A 1 250 ? 3.047 -3.897 11.696 1.00 96.75 250 CYS A C 1
ATOM 1927 O O . CYS A 1 250 ? 2.346 -3.363 10.838 1.00 96.75 250 CYS A O 1
ATOM 1929 N N . MET A 1 251 ? 3.458 -5.161 11.622 1.00 97.06 251 MET A N 1
ATOM 1930 C CA . MET A 1 251 ? 2.991 -6.107 10.619 1.00 97.06 251 MET A CA 1
ATOM 1931 C C . MET A 1 251 ? 2.265 -7.239 11.333 1.00 97.06 251 MET A C 1
ATOM 1933 O O . MET A 1 251 ? 2.860 -7.940 12.150 1.00 97.06 251 MET A O 1
ATOM 1937 N N . GLU A 1 252 ? 0.990 -7.418 11.010 1.00 97.75 252 GLU A N 1
ATOM 1938 C CA . GLU A 1 252 ? 0.232 -8.578 11.460 1.00 97.75 252 GLU A CA 1
ATOM 1939 C C . GLU A 1 252 ? 0.763 -9.841 10.772 1.00 97.75 252 GLU A C 1
ATOM 1941 O O . GLU A 1 252 ? 0.951 -9.874 9.553 1.00 97.75 252 GLU A O 1
ATOM 1946 N N . VAL A 1 253 ? 1.003 -10.886 11.561 1.00 96.81 253 VAL A N 1
ATOM 1947 C CA . VAL A 1 253 ? 1.437 -12.202 11.083 1.00 96.81 253 VAL A CA 1
ATOM 1948 C C . VAL A 1 253 ? 0.493 -13.277 11.606 1.00 96.81 253 VAL A C 1
ATOM 1950 O O . VAL A 1 253 ? -0.113 -13.129 12.665 1.00 96.81 253 VAL A O 1
ATOM 1953 N N . THR A 1 254 ? 0.381 -14.374 10.864 1.00 96.38 254 THR A N 1
ATOM 1954 C CA . THR A 1 254 ? -0.439 -15.534 11.230 1.00 96.38 254 THR A CA 1
ATOM 1955 C C . THR A 1 254 ? 0.406 -16.810 11.165 1.00 96.38 254 THR A C 1
ATOM 1957 O O . THR A 1 254 ? 1.357 -16.853 10.372 1.00 96.38 254 THR A O 1
ATOM 1960 N N . PRO A 1 255 ? 0.123 -17.846 11.980 1.00 96.25 255 PRO A N 1
ATOM 1961 C CA . PRO A 1 255 ? 0.837 -19.115 11.902 1.00 96.25 255 PRO A CA 1
ATOM 1962 C C . PRO A 1 255 ? 0.800 -19.712 10.491 1.00 96.25 255 PRO A C 1
ATOM 1964 O O . PRO A 1 255 ? -0.259 -19.814 9.874 1.00 96.25 255 PRO A O 1
ATOM 1967 N N . LYS A 1 256 ? 1.965 -20.132 9.984 1.00 95.19 256 LYS A N 1
ATOM 1968 C CA . LYS A 1 256 ? 2.070 -20.753 8.659 1.00 95.19 256 LYS A CA 1
ATOM 1969 C C . LYS A 1 256 ? 1.428 -22.137 8.649 1.00 95.19 256 LYS A C 1
ATOM 1971 O O . LYS A 1 256 ? 1.756 -22.985 9.477 1.00 95.19 256 LYS A O 1
ATOM 1976 N N . THR A 1 257 ? 0.587 -22.388 7.652 1.00 96.31 257 THR A N 1
ATOM 1977 C CA . THR A 1 257 ? 0.106 -23.729 7.307 1.00 96.31 257 THR A CA 1
ATOM 1978 C C . THR A 1 257 ? 0.963 -24.343 6.193 1.00 96.31 257 THR A C 1
ATOM 1980 O O . THR A 1 257 ? 1.875 -23.709 5.657 1.00 96.31 257 THR A O 1
ATOM 1983 N N . LEU A 1 258 ? 0.652 -25.579 5.786 1.00 94.94 258 LEU A N 1
ATOM 1984 C CA . LEU A 1 258 ? 1.307 -26.235 4.645 1.00 94.94 258 LEU A CA 1
ATOM 1985 C C . LEU A 1 258 ? 1.136 -25.458 3.324 1.00 94.94 258 LEU A C 1
ATOM 1987 O O . LEU A 1 258 ? 1.973 -25.586 2.432 1.00 94.94 258 LEU A O 1
ATOM 1991 N N . ALA A 1 259 ? 0.082 -24.645 3.195 1.00 94.06 259 ALA A N 1
ATOM 1992 C CA . ALA A 1 259 ? -0.161 -23.831 2.006 1.00 94.06 259 ALA A CA 1
ATOM 1993 C C . ALA A 1 259 ? 0.713 -22.559 1.954 1.00 94.06 259 ALA A C 1
ATOM 1995 O O . ALA A 1 259 ? 0.914 -21.998 0.877 1.00 94.06 259 ALA A O 1
ATOM 1996 N N . ASP A 1 260 ? 1.294 -22.141 3.085 1.00 93.38 260 ASP A N 1
ATOM 1997 C CA . ASP A 1 260 ? 1.945 -20.830 3.245 1.00 93.38 260 ASP A CA 1
ATOM 1998 C C . ASP A 1 260 ? 3.480 -20.894 3.168 1.00 93.38 260 ASP A C 1
ATOM 2000 O O . ASP A 1 260 ? 4.180 -19.914 3.435 1.00 93.38 260 ASP A O 1
ATOM 2004 N N . VAL A 1 261 ? 4.035 -22.047 2.778 1.00 89.38 261 VAL A N 1
ATOM 2005 C CA . VAL A 1 261 ? 5.487 -22.312 2.764 1.00 89.38 261 VAL A CA 1
ATOM 2006 C C . VAL A 1 261 ? 6.288 -21.336 1.896 1.00 89.38 261 VAL A C 1
ATOM 2008 O O . VAL A 1 261 ? 7.457 -21.092 2.179 1.00 89.38 261 VAL A O 1
ATOM 2011 N N . LYS A 1 262 ? 5.665 -20.741 0.869 1.00 89.88 262 LYS A N 1
ATOM 2012 C CA . LYS A 1 262 ? 6.300 -19.763 -0.034 1.00 89.88 262 LYS A CA 1
ATOM 2013 C C . LYS A 1 262 ? 6.212 -18.315 0.461 1.00 89.88 262 LYS A C 1
ATOM 2015 O O . LYS A 1 262 ? 6.868 -17.450 -0.110 1.00 89.88 262 LYS A O 1
ATOM 2020 N N . GLY A 1 263 ? 5.381 -18.038 1.468 1.00 89.81 263 GLY A N 1
ATOM 2021 C CA . GLY A 1 263 ? 5.212 -16.692 2.010 1.00 89.81 263 GLY A CA 1
ATOM 2022 C C . GLY 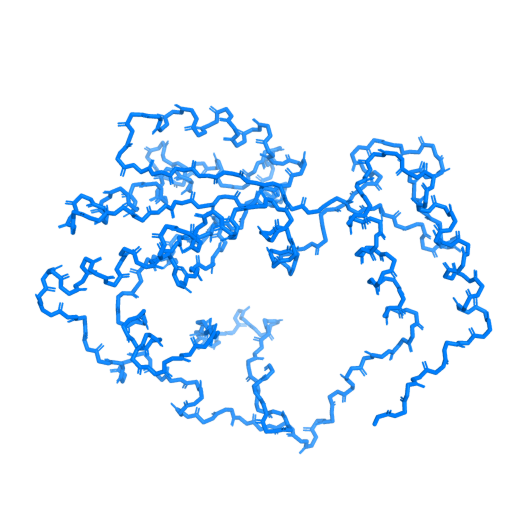A 1 263 ? 6.453 -16.224 2.769 1.00 89.81 263 GLY A C 1
ATOM 2023 O O . GLY A 1 263 ? 7.180 -17.037 3.349 1.00 89.81 263 GLY A O 1
ATOM 2024 N N . GLY A 1 264 ? 6.674 -14.909 2.811 1.00 92.38 264 GLY A N 1
ATOM 2025 C CA . GLY A 1 264 ? 7.704 -14.305 3.661 1.00 92.38 264 GLY A CA 1
ATOM 2026 C C . GLY A 1 264 ? 7.517 -14.642 5.148 1.00 92.38 264 GLY A C 1
ATOM 2027 O O . GLY A 1 264 ? 6.505 -15.212 5.558 1.00 92.38 264 GLY A O 1
ATOM 2028 N N . THR A 1 265 ? 8.518 -14.336 5.967 1.00 94.19 265 THR A N 1
ATOM 2029 C CA . THR A 1 265 ? 8.446 -14.447 7.431 1.00 94.19 265 THR A CA 1
ATOM 2030 C C . THR A 1 265 ? 9.245 -13.316 8.054 1.00 94.19 265 THR A C 1
ATOM 2032 O O . THR A 1 265 ? 10.176 -12.831 7.419 1.00 94.19 265 THR A O 1
ATOM 2035 N N . LEU A 1 266 ? 8.902 -12.934 9.283 1.00 94.50 266 LEU A N 1
ATOM 2036 C CA . LEU A 1 266 ? 9.711 -12.000 10.060 1.00 94.50 266 LEU A CA 1
ATOM 2037 C C . LEU A 1 266 ? 10.871 -12.735 10.727 1.00 94.50 266 LEU A C 1
ATOM 2039 O O . LEU A 1 266 ? 10.690 -13.830 11.271 1.00 94.50 266 LEU A O 1
ATOM 2043 N N . ILE A 1 267 ? 12.043 -12.111 10.708 1.00 94.25 267 ILE A N 1
ATOM 2044 C CA . ILE A 1 267 ? 13.243 -12.580 11.397 1.00 94.25 267 ILE A CA 1
ATOM 2045 C C . ILE A 1 267 ? 13.857 -11.461 12.234 1.00 94.25 267 ILE A C 1
ATOM 2047 O O . ILE A 1 267 ? 13.669 -10.276 11.972 1.00 94.25 267 ILE A O 1
ATOM 2051 N N . SER A 1 268 ? 14.637 -11.841 13.238 1.00 93.12 268 SER A N 1
ATOM 2052 C CA . SER A 1 268 ? 15.583 -10.932 13.875 1.00 93.12 268 SER A CA 1
ATOM 2053 C C . SER A 1 268 ? 16.920 -11.045 13.152 1.00 93.12 268 SER A C 1
ATOM 2055 O O . SER A 1 268 ? 17.490 -12.134 13.067 1.00 93.12 268 SER A O 1
ATOM 2057 N N . TYR A 1 269 ? 17.432 -9.925 12.647 1.00 92.25 269 TYR A N 1
ATOM 2058 C CA . TYR A 1 269 ? 18.714 -9.852 11.955 1.00 92.25 269 TYR A CA 1
ATOM 2059 C C . TYR A 1 269 ? 19.443 -8.555 12.324 1.00 92.25 269 TYR A C 1
ATOM 2061 O O . TYR A 1 269 ? 18.909 -7.457 12.172 1.00 92.25 269 TYR A O 1
ATOM 2069 N N . GLU A 1 270 ? 20.668 -8.680 12.845 1.00 88.81 270 GLU A N 1
ATOM 2070 C CA . GLU A 1 270 ? 21.524 -7.547 13.253 1.00 88.81 270 GLU A CA 1
ATOM 2071 C C . GLU A 1 270 ? 20.828 -6.548 14.203 1.00 88.81 270 GLU A C 1
ATOM 2073 O O . GLU A 1 270 ? 20.968 -5.331 14.091 1.00 88.81 270 GLU A O 1
ATOM 2078 N N . GLY A 1 271 ? 20.059 -7.078 15.162 1.00 84.25 271 GLY A N 1
ATOM 2079 C CA . GLY A 1 271 ? 19.373 -6.287 16.191 1.00 84.25 271 GLY A CA 1
ATOM 2080 C C . GLY A 1 271 ? 18.116 -5.557 15.706 1.00 84.25 271 GLY A C 1
ATOM 2081 O O . GLY A 1 271 ? 17.544 -4.776 16.464 1.00 84.25 271 GLY A O 1
ATOM 2082 N N . LYS A 1 272 ? 17.674 -5.807 14.468 1.00 85.62 272 LYS A N 1
ATOM 2083 C CA . LYS A 1 272 ? 16.429 -5.279 13.898 1.00 85.62 272 LYS A CA 1
ATOM 2084 C C . LYS A 1 272 ? 15.525 -6.413 13.429 1.00 85.62 272 LYS A C 1
ATOM 2086 O O . LYS A 1 272 ? 15.990 -7.519 13.163 1.00 85.62 272 LYS A O 1
ATOM 2091 N N . VAL A 1 273 ? 14.237 -6.113 13.318 1.00 85.31 273 VAL A N 1
ATOM 2092 C CA . VAL A 1 273 ? 13.278 -6.988 12.637 1.00 85.31 273 VAL A CA 1
ATOM 2093 C C . VAL A 1 273 ? 13.400 -6.755 11.139 1.00 85.31 273 VAL A C 1
ATOM 2095 O O . VAL A 1 273 ? 13.438 -5.595 10.717 1.00 85.31 273 VAL A O 1
ATOM 2098 N N . GLN A 1 274 ? 13.475 -7.834 10.366 1.00 79.25 274 GLN A N 1
ATOM 2099 C CA . GLN A 1 274 ? 13.424 -7.825 8.903 1.00 79.25 274 GLN A CA 1
ATOM 2100 C C . GLN A 1 274 ? 12.305 -8.728 8.401 1.00 79.25 274 GLN A C 1
ATOM 2102 O O . GLN A 1 274 ? 12.051 -9.765 9.060 1.00 79.25 274 GLN A O 1
#

pLDDT: mean 92.25, std 8.42, range [32.59, 98.62]

Secondary structure (DSSP, 8-state):
-PPPPPPHHHHHHHHHHHHHHHT-TTS-HHHHHHHHHHHHHHHHT------GGG-BPPPTTTS--GGGSPPPPS-HHHHHHHHHTEEEEEEE--B-GGGT-SSBGGGSEEETTEEHHHHHHHHHHHHHHHHT---PEEEEE-TTTHHHHHHHHGGGTTSSS-EEEEEPP-EEPEETTTTEEGGGGT--SGGGEE---GGGHHHHHHHTTHHHHHHHTT--EEEEEETT-TT----HHHHHHHHHHT-S---------GGGTTS----EETTEE-

InterPro domains:
  IPR002618 UDPGP family [PF01704] (34-274)
  IPR016267 UTP--glucose-1-phosphate uridylyltransferase [PTHR43511] (16-274)
  IPR029044 Nucleotide-diphospho-sugar transferases [G3DSA:3.90.550.10] (2-274)
  IPR029044 Nucleotide-diphospho-sugar transferases [SSF53448] (18-273)

Radius of gyration: 21.4 Å; chains: 1; bounding box: 58×45×57 Å

Foldseek 3Di:
DPQQDFDPVLVVLLVVQLVQLVPDPVFDPLLSVVQSVVVVCVRSVPDPPFDPVQWAADDCVGVPDLVPFDDFDPDLVVVQVLQLQEEEEAEFADDPVVVVGQETQQQDDDDDNAGLVNLVLVLVLCVCVVSVHAHAYEYAYAPSHPVVVVVVCVVCPVGSYHYHYFYFGKHFDADPVPRYQPVSVVPPPPVRIDRPPPVSVVVRCVVVCVVVVSVVSNHDDYQYDHSPDSVSHDDSSVSVVCVVVVPNDDDDDDDDDPVCVPPDDWIDGPNDID

Sequence (274 aa):
MAAATLSTTDSEKLSKLQSAVAGLSQISDNEKSGFVNLVSRYLSGEAQHVDWNKIQTPTDKVVVPYDSLAPTPEDPAETKKLLDKLVVLKLNGGLGTTMGCTGPKSVIEVRNGLTFLDLIVIQIESLNSKYGCNVPLLLMNSFNTHDDTQKIVEKYTKSNIEIHTFNQSQYPRLVADEFVPLPCKGNTSKDGWYPPGHGDVFPSLKNSGKLDALLSKGKEYVFVANSDNLGAVVDLKIFNHLIRNKNEYCMEVTPKTLADVKGGTLISYEGKVQ

Organism: Actinidia chinensis var. chinensis (NCBI:txid1590841)